Protein AF-A0A934MPI3-F1 (afdb_monomer)

Radius of gyration: 29.98 Å; Cα contacts (8 Å, |Δi|>4): 238; chains: 1; bounding box: 49×94×78 Å

Secondary structure (DSSP, 8-state):
------PPPSS--SSEEEEEEEEEEEEEEE-TTS-EEEEEEEEEEEEETTEEEEEEEEEE---STTSHHHHHHHHHT-PPPTTPPP-GGGGTT-EEEEEEEEEEETTEEEEEEEEEEE--SPPPHHHHHHHHHHHHHHHHHHTTS------------S-------------------------------PPP-----------

Foldseek 3Di:
DDDDPDPPDPDAAFDKWKKFFADKDKDWDADPVRDIFIWIKTWIWTAHPNDIDIDIATATPDCDVPGRVVVVCVLVVNDADQQGDRDPCVRGGFIWIWGWDWDADPNDIDIHGDDIHGDPDDDDPSNVVVSVVVVVVVVVVVCVPPPPPPPPPPPDDDPPPDDDDDDDDDDDDDDDDDDDDDDDDDDDDDDDDDDDDDRDDDD

Organism: NCBI:txid2798579

Solvent-accessible surface area (backbone atoms only — not comparable to full-atom values): 13543 Å² total; per-residue (Å²): 134,84,83,79,77,76,77,80,75,91,63,67,72,62,46,76,37,64,30,32,28,73,48,76,49,79,44,83,43,68,45,99,87,67,51,74,45,53,26,41,36,40,33,28,43,29,67,54,97,89,41,84,43,80,47,66,38,80,33,49,75,42,74,50,94,82,27,61,38,34,49,51,26,54,67,69,72,59,63,64,56,92,88,49,84,76,68,74,68,74,52,51,71,40,41,26,39,36,34,30,43,67,45,77,55,95,95,40,81,44,66,40,62,76,46,77,43,73,46,89,71,86,71,55,68,70,56,47,53,51,51,52,53,51,54,51,52,54,52,55,63,58,55,76,64,68,73,83,76,74,80,79,77,79,84,75,75,96,76,85,82,90,84,79,92,79,89,78,86,88,82,87,90,88,88,86,85,83,88,90,87,85,85,89,83,91,86,90,77,84,80,75,85,70,81,82,84,78,85,81,85,79,136

Nearest PDB structures (foldseek):
  8rk2-assembly1_A  TM=3.270E-01  e=1.208E-02  Homo sapiens
  8soj-assembly1_B  TM=3.856E-01  e=8.766E-02  Enterovirus A71
  8sok-assembly1_B  TM=3.294E-01  e=7.033E-02  Homo sapiens
  7cxv-assembly1_B-2  TM=3.192E-01  e=5.393E-01  Saccharothrix mutabilis subsp. capreolus
  4gn2-assembly1_A  TM=4.474E-01  e=6.080E+00  Pseudomonas aeruginosa

Structure (mmCIF, N/CA/C/O backbone):
data_AF-A0A934MPI3-F1
#
_entry.id   AF-A0A934MPI3-F1
#
loop_
_atom_site.group_PDB
_atom_site.id
_atom_site.type_symbol
_atom_site.label_atom_id
_atom_site.label_alt_id
_atom_site.label_comp_id
_atom_site.label_asym_id
_atom_site.label_entity_id
_atom_site.label_seq_id
_atom_site.pdbx_PDB_ins_code
_atom_site.Cartn_x
_atom_site.Cartn_y
_atom_site.Cartn_z
_atom_site.occupancy
_atom_site.B_iso_or_equiv
_atom_site.auth_seq_id
_atom_site.auth_comp_id
_atom_site.auth_asym_id
_atom_site.auth_atom_id
_atom_site.pdbx_PDB_model_num
ATOM 1 N N . MET A 1 1 ? -25.669 10.260 32.640 1.00 51.31 1 MET A N 1
ATOM 2 C CA . MET A 1 1 ? -24.720 9.492 31.801 1.00 51.31 1 MET A CA 1
ATOM 3 C C . MET A 1 1 ? -24.007 10.456 30.868 1.00 51.31 1 MET A C 1
ATOM 5 O O . MET A 1 1 ? -24.680 11.191 30.159 1.00 51.31 1 MET A O 1
ATOM 9 N N . LYS A 1 2 ? -22.672 10.511 30.901 1.00 50.75 2 LYS A N 1
ATOM 10 C CA . LYS A 1 2 ? -21.882 11.331 29.972 1.00 50.75 2 LYS A CA 1
ATOM 11 C C . LYS A 1 2 ? -21.713 10.515 28.685 1.00 50.75 2 LYS A C 1
ATOM 13 O O . LYS A 1 2 ? -21.037 9.492 28.717 1.00 50.75 2 LYS A O 1
ATOM 18 N N . MET A 1 3 ? -22.360 10.909 27.588 1.00 46.66 3 MET A N 1
ATOM 19 C CA . MET A 1 3 ? -22.087 10.299 26.282 1.00 46.66 3 MET A CA 1
ATOM 20 C C . MET A 1 3 ? -20.700 10.757 25.821 1.00 46.66 3 MET A C 1
ATOM 22 O O . MET A 1 3 ? -20.513 11.921 25.475 1.00 46.66 3 MET A O 1
ATOM 26 N N . MET A 1 4 ? -19.713 9.857 25.842 1.00 51.06 4 MET A N 1
ATOM 27 C CA . MET A 1 4 ? -18.470 10.064 25.099 1.00 51.06 4 MET A CA 1
ATOM 28 C C . MET A 1 4 ? -18.759 9.787 23.628 1.00 51.06 4 MET A C 1
ATOM 30 O O . MET A 1 4 ? -18.827 8.637 23.202 1.00 51.06 4 MET A O 1
ATOM 34 N N . VAL A 1 5 ? -18.933 10.852 22.852 1.00 54.16 5 VAL A N 1
ATOM 35 C CA . VAL A 1 5 ? -18.890 10.760 21.395 1.00 54.16 5 VAL A CA 1
ATOM 36 C C . VAL A 1 5 ? -17.431 10.505 21.025 1.00 54.16 5 VAL A C 1
ATOM 38 O O . VAL A 1 5 ? -16.597 11.404 21.127 1.00 54.16 5 VAL A O 1
ATOM 41 N N . LYS A 1 6 ? -17.092 9.264 20.657 1.00 58.97 6 LYS A N 1
ATOM 42 C CA . LYS A 1 6 ? -15.794 8.979 20.039 1.00 58.97 6 LYS A CA 1
ATOM 43 C C . LYS A 1 6 ? -15.789 9.681 18.685 1.00 58.97 6 LYS A C 1
ATOM 45 O O . LYS A 1 6 ? -16.591 9.348 17.815 1.00 58.97 6 LYS A O 1
ATOM 50 N N . ALA A 1 7 ? -14.942 10.693 18.531 1.00 60.28 7 ALA A N 1
ATOM 51 C CA . ALA A 1 7 ? -14.740 11.325 17.238 1.00 60.28 7 ALA A CA 1
ATOM 52 C C . ALA A 1 7 ? -14.237 10.257 16.259 1.00 60.28 7 ALA A C 1
ATOM 54 O O . ALA A 1 7 ? -13.234 9.597 16.538 1.00 60.28 7 ALA A O 1
ATOM 55 N N . LYS A 1 8 ? -14.941 10.074 15.137 1.00 68.75 8 LYS A N 1
ATOM 56 C CA . LYS A 1 8 ? -14.460 9.208 14.060 1.00 68.75 8 LYS A CA 1
ATOM 57 C C . LYS A 1 8 ? -13.151 9.781 13.539 1.00 68.75 8 LYS A C 1
ATOM 59 O O . LYS A 1 8 ? -13.087 10.957 13.174 1.00 68.75 8 LYS A O 1
ATOM 64 N N . LEU A 1 9 ? -12.108 8.961 13.537 1.00 74.00 9 LEU A N 1
ATOM 65 C CA . LEU A 1 9 ? -10.826 9.352 12.974 1.00 74.00 9 LEU A CA 1
ATOM 66 C C . LEU A 1 9 ? -10.974 9.465 11.459 1.00 74.00 9 LEU A C 1
ATOM 68 O O . LEU A 1 9 ? -11.423 8.538 10.797 1.00 74.00 9 LEU A O 1
ATOM 72 N N . THR A 1 10 ? -10.586 10.609 10.907 1.00 81.19 10 THR A N 1
ATOM 73 C CA . THR A 1 10 ? -10.560 10.826 9.453 1.00 81.19 10 THR A CA 1
ATOM 74 C C . THR A 1 10 ? -9.250 10.367 8.819 1.00 81.19 10 THR A C 1
ATOM 76 O O . THR A 1 10 ? -9.159 10.280 7.598 1.00 81.19 10 THR A O 1
ATOM 79 N N . ARG A 1 11 ? -8.227 10.102 9.640 1.00 84.38 11 ARG A N 1
ATOM 80 C CA . ARG A 1 11 ? -6.894 9.671 9.219 1.00 84.38 11 ARG A CA 1
ATOM 81 C C . ARG A 1 11 ? -6.299 8.694 10.235 1.00 84.38 11 ARG A C 1
ATOM 83 O O . ARG A 1 11 ? -6.572 8.843 11.431 1.00 84.38 11 ARG A O 1
ATOM 90 N N . PRO A 1 12 ? -5.462 7.746 9.797 1.00 89.94 12 PRO A N 1
ATOM 91 C CA . PRO A 1 12 ? -4.745 6.876 10.712 1.00 89.94 12 PRO A CA 1
ATOM 92 C C . PRO A 1 12 ? -3.602 7.664 11.374 1.00 89.94 12 PRO A C 1
ATOM 94 O O . PRO A 1 12 ? -2.935 8.448 10.684 1.00 89.94 12 PRO A O 1
ATOM 97 N N . PRO A 1 13 ? -3.362 7.501 12.684 1.00 91.19 13 PRO A N 1
ATOM 98 C CA . PRO A 1 13 ? -2.168 8.046 13.306 1.00 91.19 13 PRO A CA 1
ATOM 99 C C . PRO A 1 13 ? -0.890 7.414 12.737 1.00 91.19 13 PRO A C 1
ATOM 101 O O . PRO A 1 13 ? -0.923 6.379 12.071 1.00 91.19 13 PRO A O 1
ATOM 104 N N . GLY A 1 14 ? 0.251 8.057 12.974 1.00 93.44 14 GLY A N 1
ATOM 105 C CA . GLY A 1 14 ? 1.553 7.491 12.623 1.00 93.44 14 GLY A CA 1
ATOM 106 C C . GLY A 1 14 ? 1.899 6.302 13.515 1.00 93.44 14 GLY A C 1
ATOM 107 O O . GLY A 1 14 ? 2.278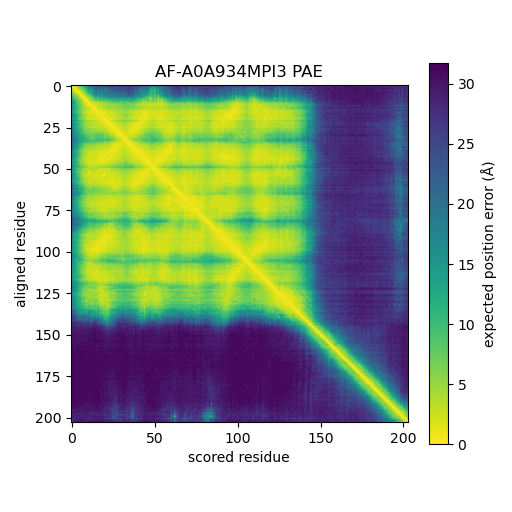 6.504 14.665 1.00 93.44 14 GLY A O 1
ATOM 108 N N . ASP A 1 15 ? 1.777 5.089 12.982 1.00 95.06 15 ASP A N 1
ATOM 109 C CA . ASP A 1 15 ? 2.158 3.843 13.649 1.00 95.06 15 ASP A CA 1
ATOM 110 C C . ASP A 1 15 ? 2.299 2.700 12.624 1.00 95.06 15 ASP A C 1
ATOM 112 O O . ASP A 1 15 ? 2.210 2.904 11.406 1.00 95.06 15 ASP A O 1
ATOM 116 N N . LYS A 1 16 ? 2.531 1.484 13.116 1.00 95.25 16 LYS A N 1
ATOM 117 C CA . LYS A 1 16 ? 2.477 0.243 12.353 1.00 95.25 16 LYS A CA 1
ATOM 118 C C . LYS A 1 16 ? 1.121 -0.432 12.530 1.00 95.25 16 LYS A C 1
ATOM 120 O O . LYS A 1 16 ? 0.665 -0.644 13.648 1.00 95.25 16 LYS A O 1
ATOM 125 N N . TYR A 1 17 ? 0.516 -0.830 11.419 1.00 95.38 17 TYR A N 1
ATOM 126 C CA . TYR A 1 17 ? -0.783 -1.494 11.392 1.00 95.38 17 TYR A CA 1
ATOM 127 C C . TYR A 1 17 ? -0.705 -2.772 10.573 1.00 95.38 17 TYR A C 1
ATOM 129 O O . TYR A 1 17 ? -0.138 -2.779 9.482 1.00 95.38 17 TYR A O 1
ATOM 137 N N . ILE A 1 18 ? -1.320 -3.844 11.066 1.00 96.00 18 ILE A N 1
ATOM 138 C CA . ILE A 1 18 ? -1.600 -5.016 10.237 1.00 96.00 18 ILE A CA 1
ATOM 139 C C . ILE A 1 18 ? -2.755 -4.651 9.303 1.00 96.00 18 ILE A C 1
ATOM 141 O O . ILE A 1 18 ? -3.748 -4.073 9.740 1.00 96.00 18 ILE A O 1
ATOM 145 N N . GLY A 1 19 ? -2.622 -4.974 8.023 1.00 95.50 19 GLY A N 1
ATOM 146 C CA . GLY A 1 19 ? -3.593 -4.668 6.985 1.00 95.50 19 GLY A CA 1
ATOM 147 C C . GLY A 1 19 ? -3.739 -5.782 5.962 1.00 95.50 19 GLY A C 1
ATOM 148 O O . GLY A 1 19 ? -2.980 -6.753 5.950 1.00 95.50 19 GLY A O 1
ATOM 149 N N . ILE A 1 20 ? -4.724 -5.619 5.085 1.00 95.56 20 ILE A N 1
ATOM 150 C CA . ILE A 1 20 ? -4.947 -6.487 3.926 1.00 95.56 20 ILE A CA 1
ATOM 151 C C . ILE A 1 20 ? -5.081 -5.603 2.690 1.00 95.56 20 ILE A C 1
ATOM 153 O O . ILE A 1 20 ? -5.859 -4.646 2.697 1.00 95.56 20 ILE A O 1
ATOM 157 N N . ILE A 1 21 ? -4.335 -5.928 1.635 1.00 95.38 21 ILE A N 1
ATOM 158 C CA . ILE A 1 21 ? -4.491 -5.278 0.330 1.00 95.38 21 ILE A CA 1
ATOM 159 C C . ILE A 1 21 ? -5.819 -5.744 -0.272 1.00 95.38 21 ILE A C 1
ATOM 161 O O . ILE A 1 21 ? -6.042 -6.946 -0.428 1.00 95.38 21 ILE A O 1
ATOM 165 N N . ASN A 1 22 ? -6.717 -4.812 -0.575 1.00 94.12 22 ASN A N 1
ATOM 166 C CA . ASN A 1 22 ? -8.096 -5.130 -0.950 1.00 94.12 22 ASN A CA 1
ATOM 167 C C . ASN A 1 22 ? -8.463 -4.760 -2.389 1.00 94.12 22 ASN A C 1
ATOM 169 O O . ASN A 1 22 ? -9.443 -5.299 -2.907 1.00 94.12 22 ASN A O 1
ATOM 173 N N . ASP A 1 23 ? -7.710 -3.849 -2.999 1.00 94.56 23 ASP A N 1
ATOM 174 C CA . ASP A 1 23 ? -7.926 -3.377 -4.361 1.00 94.56 23 ASP A CA 1
ATOM 175 C C . ASP A 1 23 ? -6.641 -2.757 -4.929 1.00 94.56 23 ASP A C 1
ATOM 177 O O . ASP A 1 23 ? -5.743 -2.357 -4.175 1.00 94.56 23 ASP A O 1
ATOM 181 N N . TRP A 1 24 ? -6.568 -2.652 -6.253 1.00 95.19 24 TRP A N 1
ATOM 182 C CA . TRP A 1 24 ? -5.483 -1.983 -6.956 1.00 95.19 24 TRP A CA 1
ATOM 183 C C . TRP A 1 24 ? -6.008 -1.164 -8.140 1.00 95.19 24 TRP A C 1
ATOM 185 O O . TRP A 1 24 ? -7.009 -1.501 -8.760 1.00 95.19 24 TRP A O 1
ATOM 195 N N . ASN A 1 25 ? -5.319 -0.072 -8.466 1.00 96.12 25 ASN A N 1
ATOM 196 C CA . ASN A 1 25 ? -5.594 0.721 -9.664 1.00 96.12 25 ASN A CA 1
ATOM 197 C C . ASN A 1 25 ? -4.292 1.281 -10.251 1.00 96.12 25 ASN A C 1
ATOM 199 O O . ASN A 1 25 ? -3.304 1.423 -9.533 1.00 96.12 25 ASN A O 1
ATOM 203 N N . ILE A 1 26 ? -4.283 1.636 -11.535 1.00 94.69 26 ILE A N 1
ATOM 204 C CA . ILE A 1 26 ? -3.167 2.342 -12.174 1.00 94.69 26 ILE A CA 1
ATOM 205 C C . ILE A 1 26 ? -3.654 3.719 -12.611 1.00 94.69 26 ILE A C 1
ATOM 207 O O . ILE A 1 26 ? -4.643 3.843 -13.327 1.00 94.69 26 ILE A O 1
ATOM 211 N N . GLU A 1 27 ? -2.940 4.761 -12.194 1.00 95.31 27 GLU A N 1
ATOM 212 C CA . GLU A 1 27 ? -3.259 6.142 -12.552 1.00 95.31 27 GLU A CA 1
ATOM 213 C C . GLU A 1 27 ? -2.039 6.880 -13.100 1.00 95.31 27 GLU A C 1
ATOM 215 O O . GLU A 1 27 ? -0.917 6.720 -12.609 1.00 95.31 27 GLU A O 1
ATOM 220 N N . ASP A 1 28 ? -2.281 7.759 -14.071 1.00 95.00 28 ASP A N 1
ATOM 221 C CA . ASP A 1 28 ? -1.307 8.759 -14.489 1.00 95.00 28 ASP A CA 1
ATOM 222 C C . ASP A 1 28 ? -1.215 9.858 -13.418 1.00 95.00 28 ASP A C 1
ATOM 224 O O . ASP A 1 28 ? -2.203 10.489 -13.031 1.00 95.00 28 ASP A O 1
ATOM 228 N N . LYS A 1 29 ? -0.005 10.099 -12.919 1.00 93.25 29 LYS A N 1
ATOM 229 C CA . LYS A 1 29 ? 0.318 11.115 -11.916 1.00 93.25 29 LYS A CA 1
ATOM 230 C C . LYS A 1 29 ? 1.343 12.097 -12.468 1.00 93.25 29 LYS A C 1
ATOM 232 O O . LYS A 1 29 ? 2.111 11.798 -13.378 1.00 93.25 29 LYS A O 1
ATOM 237 N N . THR A 1 30 ? 1.403 13.271 -11.849 1.00 91.56 30 THR A N 1
ATOM 238 C CA . THR A 1 30 ? 2.408 14.292 -12.159 1.00 91.56 30 THR A CA 1
ATOM 239 C C . THR A 1 30 ? 3.324 14.474 -10.960 1.00 91.56 30 THR A C 1
ATOM 241 O O . THR A 1 30 ? 2.873 14.641 -9.827 1.00 91.56 30 THR A O 1
ATOM 244 N N . SER A 1 31 ? 4.630 14.405 -11.194 1.00 88.62 31 SER A N 1
ATOM 245 C CA . SER A 1 31 ? 5.638 14.619 -10.156 1.00 88.62 31 SER A CA 1
ATOM 246 C C . SER A 1 31 ? 5.686 16.089 -9.741 1.00 88.62 31 SER A C 1
ATOM 248 O O . SER A 1 31 ? 5.236 16.974 -10.467 1.00 88.62 31 SER A O 1
ATOM 250 N N . GLN A 1 32 ? 6.322 16.381 -8.605 1.00 84.75 32 GLN A N 1
ATOM 251 C CA . GLN A 1 32 ? 6.550 17.768 -8.172 1.00 84.75 32 GLN A CA 1
ATOM 252 C C . GLN A 1 32 ? 7.361 18.591 -9.192 1.00 84.75 32 GLN A C 1
ATOM 254 O O . GLN A 1 32 ? 7.260 19.812 -9.211 1.00 84.75 32 GLN A O 1
ATOM 259 N N . LYS A 1 33 ? 8.147 17.926 -10.053 1.00 88.69 33 LYS A N 1
ATOM 260 C CA . LYS A 1 33 ? 8.926 18.549 -11.135 1.00 88.69 33 LYS A CA 1
ATOM 261 C C . LYS A 1 33 ? 8.143 18.678 -12.451 1.00 88.69 33 LYS A C 1
ATOM 263 O O . LYS A 1 33 ? 8.721 19.075 -13.454 1.00 88.69 33 LYS A O 1
ATOM 268 N N . GLY A 1 34 ? 6.860 18.310 -12.472 1.00 90.44 34 GLY A N 1
ATOM 269 C CA . GLY A 1 34 ? 5.994 18.408 -13.652 1.00 90.44 34 GLY A CA 1
ATOM 270 C C . GLY A 1 34 ? 6.074 17.228 -14.627 1.00 90.44 34 GLY A C 1
ATOM 271 O O . GLY A 1 34 ? 5.340 17.210 -15.608 1.00 90.44 34 GLY A O 1
ATOM 272 N N . LEU A 1 35 ? 6.919 16.225 -14.371 1.00 90.56 35 LEU A N 1
ATOM 273 C CA . LEU A 1 35 ? 6.999 15.022 -15.209 1.00 90.56 35 LEU A CA 1
ATOM 274 C C . LEU A 1 35 ? 5.817 14.092 -14.931 1.00 90.56 35 LEU A C 1
ATOM 276 O O . LEU A 1 35 ? 5.566 13.774 -13.765 1.00 90.56 35 LEU A O 1
ATOM 280 N N . GLN A 1 36 ? 5.136 13.656 -15.989 1.00 93.44 36 GLN A N 1
ATOM 281 C CA . GLN A 1 36 ? 4.074 12.653 -15.922 1.00 93.44 36 GLN A CA 1
ATOM 282 C C . GLN A 1 36 ? 4.666 11.247 -15.772 1.00 93.44 36 GLN A C 1
ATOM 284 O O . GLN A 1 36 ? 5.706 10.942 -16.355 1.00 93.44 36 GLN A O 1
ATOM 289 N N . TYR A 1 37 ? 4.013 10.404 -14.979 1.00 92.62 37 TYR A N 1
ATOM 290 C CA . TYR A 1 37 ? 4.394 9.012 -14.758 1.00 92.62 37 TYR A CA 1
ATOM 291 C C . TYR A 1 37 ? 3.173 8.174 -14.378 1.00 92.62 37 TYR A C 1
ATOM 293 O O . TYR A 1 37 ? 2.217 8.694 -13.810 1.00 92.62 37 TYR A O 1
ATOM 301 N N . GLN A 1 38 ? 3.225 6.871 -14.641 1.00 94.50 38 GLN A N 1
ATOM 302 C CA . GLN A 1 38 ? 2.204 5.934 -14.175 1.00 94.50 38 GLN A CA 1
ATOM 303 C C . GLN A 1 38 ? 2.526 5.439 -12.767 1.00 94.50 38 GLN A C 1
ATOM 305 O O . GLN A 1 38 ? 3.686 5.169 -12.438 1.00 94.50 38 GLN A O 1
ATOM 310 N N . ALA A 1 39 ? 1.499 5.308 -11.934 1.00 95.50 39 ALA A N 1
ATOM 311 C CA . ALA A 1 39 ? 1.627 4.818 -10.572 1.00 95.50 39 ALA A CA 1
ATOM 312 C C . ALA A 1 39 ? 0.584 3.744 -10.268 1.00 95.50 39 ALA A C 1
ATOM 314 O O . ALA A 1 39 ? -0.595 3.909 -10.576 1.00 95.50 39 ALA A O 1
ATOM 315 N N . LEU A 1 40 ? 1.027 2.684 -9.598 1.00 95.25 40 LEU A N 1
ATOM 316 C CA . LEU A 1 40 ? 0.165 1.705 -8.957 1.00 95.25 40 LEU A CA 1
ATOM 317 C C . LEU A 1 40 ? -0.366 2.290 -7.645 1.00 95.25 40 LEU A C 1
ATOM 319 O O . LEU A 1 40 ? 0.396 2.771 -6.805 1.00 95.25 40 LEU A O 1
ATOM 323 N N . LEU A 1 41 ? -1.677 2.243 -7.468 1.00 96.06 41 LEU A N 1
ATOM 324 C CA . LEU A 1 41 ? -2.375 2.585 -6.242 1.00 96.06 41 LEU A CA 1
ATOM 325 C C . LEU A 1 41 ? -2.844 1.299 -5.583 1.00 96.06 41 LEU A C 1
ATOM 327 O O . LEU A 1 41 ? -3.740 0.638 -6.095 1.00 96.06 41 LEU A O 1
ATOM 331 N N . LEU A 1 42 ? -2.249 0.960 -4.446 1.00 96.31 42 LEU A N 1
ATOM 332 C CA . LEU A 1 42 ? -2.692 -0.157 -3.621 1.00 96.31 42 LEU A CA 1
ATOM 333 C C . LEU A 1 42 ? -3.618 0.364 -2.532 1.00 96.31 42 LEU A C 1
ATOM 335 O O . LEU A 1 42 ? -3.207 1.194 -1.717 1.00 96.31 42 LEU A O 1
ATOM 339 N N . SER A 1 43 ? -4.848 -0.135 -2.508 1.00 96.19 43 SER A N 1
ATOM 340 C CA . SER A 1 43 ? -5.793 0.115 -1.426 1.00 96.19 43 SER A CA 1
ATOM 341 C C . SER A 1 43 ? -5.625 -0.954 -0.353 1.00 96.19 43 SER A C 1
ATOM 343 O O . SER A 1 43 ? -5.517 -2.148 -0.636 1.00 96.19 43 SER A O 1
ATOM 345 N N . ILE A 1 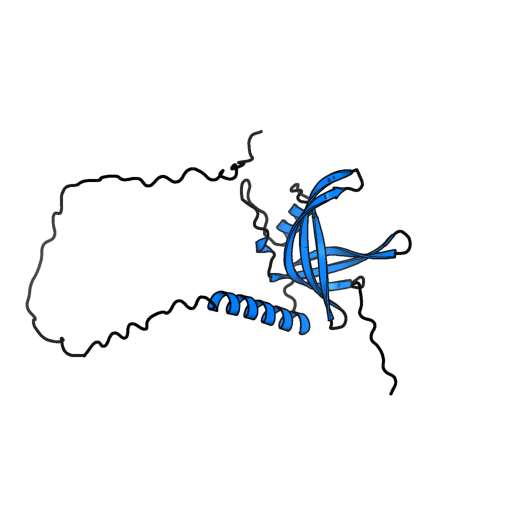44 ? -5.546 -0.513 0.899 1.00 96.38 44 ILE A N 1
ATOM 346 C CA . ILE A 1 44 ? -5.217 -1.364 2.037 1.00 96.38 44 ILE A CA 1
ATOM 347 C C . ILE A 1 44 ? -6.198 -1.058 3.160 1.00 96.38 44 ILE A C 1
ATOM 349 O O . ILE A 1 44 ? -6.326 0.089 3.587 1.00 96.38 44 ILE A O 1
ATOM 353 N N . THR A 1 45 ? -6.875 -2.081 3.669 1.00 95.81 45 THR A N 1
ATOM 354 C CA . THR A 1 45 ? -7.735 -1.950 4.849 1.00 95.81 45 THR A CA 1
ATOM 355 C C . THR A 1 45 ? -6.919 -2.228 6.108 1.00 95.81 45 THR A C 1
ATOM 357 O O . THR A 1 45 ? -6.267 -3.268 6.199 1.00 95.81 45 THR A O 1
ATOM 360 N N . ILE A 1 46 ? -6.970 -1.319 7.084 1.00 95.19 46 ILE A N 1
ATOM 361 C CA . ILE A 1 46 ? -6.302 -1.424 8.390 1.00 95.19 46 ILE A CA 1
ATOM 362 C C . ILE A 1 46 ? -7.291 -1.164 9.541 1.00 95.19 46 ILE A C 1
ATOM 364 O O . ILE A 1 46 ? -8.240 -0.398 9.362 1.00 95.19 46 ILE A O 1
ATOM 368 N N . PRO A 1 47 ? -7.090 -1.751 10.734 1.00 93.38 47 PRO A N 1
ATOM 369 C CA . PRO A 1 47 ? -7.876 -1.462 11.918 1.00 93.38 47 PRO A CA 1
ATOM 370 C C . PRO A 1 47 ? -7.209 -0.339 12.718 1.00 93.38 47 PRO A C 1
ATOM 372 O O . PRO A 1 47 ? -6.056 -0.441 13.135 1.00 93.38 47 PRO A O 1
ATOM 375 N N . VAL A 1 48 ? -7.951 0.732 12.973 1.00 91.69 48 VAL A N 1
ATOM 376 C CA . VAL A 1 48 ? -7.514 1.870 13.783 1.00 91.69 48 VAL A CA 1
ATOM 377 C C . VAL A 1 48 ? -8.537 2.076 14.892 1.00 91.69 48 VAL A C 1
ATOM 379 O O . VAL A 1 48 ? -9.691 2.399 14.629 1.00 91.69 48 VAL A O 1
ATOM 382 N N . ASN A 1 49 ? -8.128 1.884 16.149 1.00 86.25 49 ASN A N 1
ATOM 383 C CA . ASN A 1 49 ? -8.997 2.036 17.326 1.00 86.25 49 ASN A CA 1
ATOM 384 C C . ASN A 1 49 ? -10.314 1.228 17.263 1.00 86.25 49 ASN A C 1
ATOM 386 O O . ASN A 1 49 ? -11.338 1.668 17.791 1.00 86.25 49 ASN A O 1
ATOM 390 N N . GLY A 1 50 ? -10.280 0.046 16.639 1.00 82.56 50 GLY A N 1
ATOM 391 C CA . GLY A 1 50 ? -11.441 -0.838 16.476 1.00 82.56 50 GLY A CA 1
ATOM 392 C C . GLY A 1 50 ? -12.357 -0.489 15.296 1.00 82.56 50 GLY A C 1
ATOM 393 O O . GLY A 1 50 ? -13.387 -1.131 15.121 1.00 82.56 50 GLY A O 1
ATOM 394 N N . GLU A 1 51 ? -12.003 0.505 14.477 1.00 87.75 51 GLU A N 1
ATOM 395 C CA . GLU A 1 51 ? -12.692 0.816 13.222 1.00 87.75 51 GLU A CA 1
ATOM 396 C C . GLU A 1 51 ? -11.813 0.450 12.023 1.00 87.75 51 GLU A C 1
ATOM 398 O O . GLU A 1 51 ? -10.590 0.577 12.070 1.00 87.75 51 GLU A O 1
ATOM 403 N N . LEU A 1 52 ? -12.434 0.001 10.933 1.00 91.62 52 LEU A N 1
ATOM 404 C CA . LEU A 1 52 ? -11.725 -0.291 9.691 1.00 91.62 52 LEU A CA 1
ATOM 405 C C . LEU A 1 52 ? -11.581 0.979 8.859 1.00 91.62 52 LEU A C 1
ATOM 407 O O . LEU A 1 52 ? -12.558 1.678 8.590 1.00 91.62 52 LEU A O 1
ATOM 411 N N . MET A 1 53 ? -10.357 1.247 8.423 1.00 93.00 53 MET A N 1
ATOM 412 C CA . MET A 1 53 ? -10.004 2.398 7.610 1.00 93.00 53 MET A CA 1
ATOM 413 C C . MET A 1 53 ? -9.266 1.939 6.358 1.00 93.00 53 MET A C 1
ATOM 415 O O . MET A 1 53 ? -8.423 1.047 6.421 1.00 93.00 53 MET A O 1
ATOM 419 N N . ASN A 1 54 ? -9.572 2.563 5.221 1.00 94.00 54 ASN A N 1
ATOM 420 C CA . ASN A 1 54 ? -8.824 2.349 3.988 1.00 94.00 54 ASN A CA 1
ATOM 421 C C . ASN A 1 54 ? -7.714 3.390 3.866 1.00 94.00 54 ASN A C 1
ATOM 423 O O . ASN A 1 54 ? -7.952 4.590 4.006 1.00 94.00 54 ASN A O 1
ATOM 427 N N . VAL A 1 55 ? -6.511 2.913 3.579 1.00 94.81 55 VAL A N 1
ATOM 428 C CA . VAL A 1 55 ? -5.340 3.722 3.259 1.00 94.81 55 VAL A CA 1
ATOM 429 C C . VAL A 1 55 ? -4.833 3.331 1.881 1.00 94.81 55 VAL A C 1
ATOM 431 O O . VAL A 1 55 ? -4.979 2.184 1.464 1.00 94.81 55 VAL A O 1
ATOM 434 N N . THR A 1 56 ? -4.233 4.280 1.174 1.00 94.88 56 THR A N 1
ATOM 435 C CA . THR A 1 56 ? -3.703 4.043 -0.169 1.00 94.88 56 THR A CA 1
ATOM 436 C C . THR A 1 56 ? -2.199 4.243 -0.170 1.00 94.88 56 THR A C 1
ATOM 438 O O . THR A 1 56 ? -1.697 5.232 0.369 1.00 94.88 56 THR A O 1
ATOM 441 N N . GLN A 1 57 ? -1.480 3.323 -0.805 1.00 94.69 57 GLN A N 1
ATOM 442 C CA . GLN A 1 57 ? -0.073 3.498 -1.130 1.00 94.69 57 GLN A CA 1
ATOM 443 C C . GLN A 1 57 ? 0.077 3.748 -2.628 1.00 94.69 57 GLN A C 1
ATOM 445 O O . GLN A 1 57 ? -0.396 2.965 -3.447 1.00 94.69 57 GLN A O 1
ATOM 450 N N . THR A 1 58 ? 0.759 4.834 -2.981 1.00 94.19 58 THR A N 1
ATOM 451 C CA . THR A 1 58 ? 1.113 5.154 -4.366 1.00 94.19 58 THR A CA 1
ATOM 452 C C . THR A 1 58 ? 2.538 4.700 -4.651 1.00 94.19 58 THR A C 1
ATOM 454 O O . THR A 1 58 ? 3.472 5.131 -3.975 1.00 94.19 58 THR A O 1
ATOM 457 N N . VAL A 1 59 ? 2.707 3.856 -5.663 1.00 94.25 59 VAL A N 1
ATOM 458 C CA . VAL A 1 59 ? 3.988 3.270 -6.062 1.00 94.25 59 VAL A CA 1
ATOM 459 C C . VAL A 1 59 ? 4.243 3.610 -7.532 1.00 94.25 59 VAL A C 1
ATOM 461 O O . VAL A 1 59 ? 3.540 3.104 -8.405 1.00 94.25 59 VAL A O 1
ATOM 464 N N . PRO A 1 60 ? 5.212 4.489 -7.841 1.00 94.38 60 PRO A N 1
ATOM 465 C CA . PRO A 1 60 ? 5.590 4.776 -9.222 1.00 94.38 60 PRO A CA 1
ATOM 466 C C . PRO A 1 60 ? 6.037 3.507 -9.955 1.00 94.38 60 PRO A C 1
ATOM 468 O O . PRO A 1 60 ? 6.833 2.743 -9.408 1.00 94.38 60 PRO A O 1
ATOM 471 N N . LEU A 1 61 ? 5.577 3.312 -11.194 1.00 92.31 61 LEU A N 1
ATOM 472 C CA . LEU A 1 61 ? 5.895 2.146 -12.028 1.00 92.31 61 LEU A CA 1
ATOM 473 C C . LEU A 1 61 ? 7.283 2.261 -12.685 1.00 92.31 61 LEU A C 1
ATOM 475 O O . LEU A 1 61 ? 7.421 2.238 -13.907 1.00 92.31 61 LEU A O 1
ATOM 479 N N . PHE A 1 62 ? 8.320 2.403 -11.860 1.00 91.25 62 PHE A N 1
ATOM 480 C CA . PHE A 1 62 ? 9.721 2.380 -12.285 1.00 91.25 62 PHE A CA 1
ATOM 481 C C . PHE A 1 62 ? 10.394 1.080 -11.830 1.00 91.25 62 PHE A C 1
ATOM 483 O O . PHE A 1 62 ? 10.216 0.653 -10.690 1.00 91.25 62 PHE A O 1
ATOM 490 N N . TRP A 1 63 ? 11.154 0.448 -12.726 1.00 87.75 63 TRP A N 1
ATOM 491 C CA . TRP A 1 63 ? 11.602 -0.944 -12.581 1.00 87.75 63 TRP A CA 1
ATOM 492 C C . TRP A 1 63 ? 13.107 -1.116 -12.353 1.00 87.75 63 TRP A C 1
ATOM 494 O O . TRP A 1 63 ? 13.592 -2.248 -12.349 1.00 87.75 63 TRP A O 1
ATOM 504 N N . ASN A 1 64 ? 13.871 -0.038 -12.164 1.00 89.50 64 ASN A N 1
ATOM 505 C CA . ASN A 1 64 ? 15.301 -0.187 -11.916 1.00 89.50 64 ASN A CA 1
ATOM 506 C C . ASN A 1 64 ? 15.549 -0.735 -10.502 1.00 89.50 64 ASN A C 1
ATOM 508 O O . ASN A 1 64 ? 14.747 -0.499 -9.593 1.00 89.50 64 ASN A O 1
ATOM 512 N N . PRO A 1 65 ? 16.676 -1.429 -10.267 1.00 89.00 65 PRO A N 1
ATOM 513 C CA . PRO A 1 65 ? 17.069 -1.827 -8.923 1.00 89.00 65 PRO A CA 1
ATOM 514 C C . PRO A 1 65 ? 17.100 -0.621 -7.974 1.00 89.00 65 PRO A C 1
ATOM 516 O O . PRO A 1 65 ? 17.840 0.336 -8.190 1.00 89.00 65 PRO A O 1
ATOM 519 N N . GLY A 1 66 ? 16.284 -0.680 -6.920 1.00 88.19 66 GLY A N 1
ATOM 520 C CA . GLY A 1 66 ? 16.121 0.402 -5.944 1.00 88.19 66 GLY A CA 1
ATOM 521 C C . GLY A 1 66 ? 14.908 1.307 -6.179 1.00 88.19 66 GLY A C 1
ATOM 522 O O . GLY A 1 66 ? 14.534 2.042 -5.266 1.00 88.19 66 GLY A O 1
ATOM 523 N N . ASP A 1 67 ? 14.249 1.218 -7.337 1.00 91.88 67 ASP A N 1
ATOM 524 C CA . ASP A 1 67 ? 12.998 1.935 -7.579 1.00 91.88 67 ASP A CA 1
ATOM 525 C C . ASP A 1 67 ? 11.842 1.348 -6.746 1.00 91.88 67 ASP A C 1
ATOM 527 O O . ASP A 1 67 ? 11.839 0.151 -6.432 1.00 91.88 67 ASP A O 1
ATOM 531 N N . PRO A 1 68 ? 10.816 2.154 -6.403 1.00 91.88 68 PRO A N 1
ATOM 532 C CA . PRO A 1 68 ? 9.729 1.721 -5.528 1.00 91.88 68 PRO A CA 1
ATOM 533 C C . PRO A 1 68 ? 9.002 0.452 -5.988 1.00 91.88 68 PRO A C 1
ATOM 535 O O . PRO A 1 68 ? 8.718 -0.408 -5.154 1.00 91.88 68 PRO A O 1
ATOM 538 N N . MET A 1 69 ? 8.724 0.304 -7.290 1.00 92.88 69 MET A N 1
ATOM 539 C CA . MET A 1 69 ? 8.034 -0.883 -7.807 1.00 92.88 69 MET A CA 1
ATOM 540 C C . MET A 1 69 ? 8.917 -2.129 -7.734 1.00 92.88 69 MET A C 1
ATOM 542 O O . MET A 1 69 ? 8.452 -3.185 -7.305 1.00 92.88 69 MET A O 1
ATOM 546 N N . TYR A 1 70 ? 10.203 -2.000 -8.077 1.00 92.88 70 TYR A N 1
ATOM 547 C CA . TYR A 1 70 ? 11.170 -3.089 -7.935 1.00 92.88 70 TYR A CA 1
ATOM 548 C C . TYR A 1 70 ? 11.268 -3.547 -6.477 1.00 92.88 70 TYR A C 1
ATOM 550 O O . TYR A 1 70 ? 11.177 -4.739 -6.185 1.00 92.88 70 TYR A O 1
ATOM 558 N N . VAL A 1 71 ? 11.416 -2.600 -5.544 1.00 93.00 71 VAL A N 1
ATOM 559 C CA . VAL A 1 71 ? 11.507 -2.892 -4.106 1.00 93.00 71 VAL A CA 1
ATOM 560 C C . VAL A 1 71 ? 10.234 -3.569 -3.608 1.00 93.00 71 VAL A C 1
ATOM 562 O O . VAL A 1 71 ? 10.330 -4.562 -2.886 1.00 93.00 71 VAL A O 1
ATOM 565 N N . LEU A 1 72 ? 9.058 -3.087 -4.017 1.00 93.69 72 LEU A N 1
ATOM 566 C CA . LEU A 1 72 ? 7.779 -3.704 -3.675 1.00 93.69 72 LEU A CA 1
ATOM 567 C C . LEU A 1 72 ? 7.727 -5.158 -4.165 1.00 93.69 72 LEU A C 1
ATOM 569 O O . LEU A 1 72 ? 7.558 -6.067 -3.358 1.00 93.69 72 LEU A O 1
ATOM 573 N N . CYS A 1 73 ? 7.942 -5.401 -5.457 1.00 93.12 73 CYS A N 1
ATOM 574 C CA . CYS A 1 73 ? 7.870 -6.748 -6.026 1.00 93.12 73 CYS A CA 1
ATOM 575 C C . CYS A 1 73 ? 8.892 -7.693 -5.387 1.00 93.12 73 CYS A C 1
ATOM 577 O O . CYS A 1 73 ? 8.552 -8.819 -5.034 1.00 93.12 73 CYS A O 1
ATOM 579 N N . ASN A 1 74 ? 10.120 -7.223 -5.155 1.00 92.94 74 ASN A N 1
ATOM 580 C CA . ASN A 1 74 ? 11.154 -8.000 -4.477 1.00 92.94 74 ASN A CA 1
ATOM 581 C C . ASN A 1 74 ? 10.744 -8.378 -3.046 1.00 92.94 74 ASN A C 1
ATOM 583 O O . ASN A 1 74 ? 10.932 -9.516 -2.628 1.00 92.94 74 ASN A O 1
ATOM 587 N N . THR A 1 75 ? 10.134 -7.445 -2.310 1.00 92.81 75 THR A N 1
ATOM 588 C CA . THR A 1 75 ? 9.679 -7.671 -0.928 1.00 92.81 75 THR A CA 1
ATOM 589 C C . THR A 1 75 ? 8.582 -8.737 -0.857 1.00 92.81 75 THR A C 1
ATOM 591 O O . THR A 1 75 ? 8.518 -9.496 0.106 1.00 92.81 75 THR A O 1
ATOM 594 N N . PHE A 1 76 ? 7.736 -8.822 -1.883 1.00 92.50 76 PHE A N 1
ATOM 595 C CA . PHE A 1 76 ? 6.647 -9.797 -1.970 1.00 92.50 76 PHE A CA 1
ATOM 596 C C . PHE A 1 76 ? 7.019 -11.083 -2.729 1.00 92.50 76 PHE A C 1
ATOM 598 O O . PHE A 1 76 ? 6.174 -11.968 -2.861 1.00 92.50 76 PHE A O 1
ATOM 605 N N . GLY A 1 77 ? 8.259 -11.205 -3.220 1.00 91.19 77 GLY A N 1
ATOM 606 C CA . GLY A 1 77 ? 8.696 -12.350 -4.026 1.00 91.19 77 GLY A CA 1
ATOM 607 C C . GLY A 1 77 ? 8.004 -12.444 -5.392 1.00 91.19 77 GLY A C 1
ATOM 608 O O . GLY A 1 77 ? 7.862 -13.537 -5.926 1.00 91.19 77 GLY A O 1
ATOM 609 N N . ALA A 1 78 ? 7.563 -11.310 -5.938 1.00 90.00 78 ALA A N 1
ATOM 610 C CA . ALA A 1 78 ? 6.764 -11.192 -7.159 1.00 90.00 78 ALA A CA 1
ATOM 611 C C . ALA A 1 78 ? 7.517 -10.474 -8.289 1.00 90.00 78 ALA A C 1
ATOM 613 O O . ALA A 1 78 ? 6.913 -9.767 -9.091 1.00 90.00 78 ALA A O 1
ATOM 614 N N . LEU A 1 79 ? 8.852 -10.566 -8.314 1.00 90.69 79 LEU A N 1
ATOM 615 C CA . LEU A 1 79 ? 9.629 -9.943 -9.383 1.00 90.69 79 LEU A CA 1
ATOM 616 C C . LEU A 1 79 ? 9.320 -10.642 -10.715 1.00 90.69 79 LEU A C 1
ATOM 618 O O . LEU A 1 79 ? 9.584 -11.844 -10.823 1.00 90.69 79 LEU A O 1
ATOM 622 N N . PRO A 1 80 ? 8.798 -9.915 -11.719 1.00 87.25 80 PRO A N 1
ATOM 623 C CA . PRO A 1 80 ? 8.558 -10.491 -13.031 1.00 87.25 80 PRO A CA 1
ATOM 624 C C . PRO A 1 80 ? 9.892 -10.841 -13.688 1.00 87.25 80 PRO A C 1
ATOM 626 O O . PRO A 1 80 ? 10.907 -10.158 -13.495 1.00 87.25 80 PRO A O 1
ATOM 629 N N . ARG A 1 81 ? 9.909 -11.906 -14.489 1.00 86.06 81 ARG A N 1
ATOM 630 C CA . ARG A 1 81 ? 11.055 -12.192 -15.353 1.00 86.06 81 ARG A CA 1
ATOM 631 C C . ARG A 1 81 ? 11.104 -11.186 -16.500 1.00 86.06 81 ARG A C 1
ATOM 633 O O . ARG A 1 81 ? 10.147 -10.473 -16.796 1.00 86.06 81 ARG A O 1
ATOM 640 N N . PHE A 1 82 ? 12.249 -11.132 -17.175 1.00 79.94 82 PHE A N 1
ATOM 641 C CA . PHE A 1 82 ? 12.380 -10.318 -18.378 1.00 79.94 82 PHE A CA 1
ATOM 642 C C . PHE A 1 82 ? 11.333 -10.744 -19.424 1.00 79.94 82 PHE A C 1
ATOM 644 O O . PHE A 1 82 ? 11.224 -11.933 -19.721 1.00 79.94 82 PHE A O 1
ATOM 651 N N . ASN A 1 83 ? 10.601 -9.774 -19.985 1.00 80.19 83 ASN A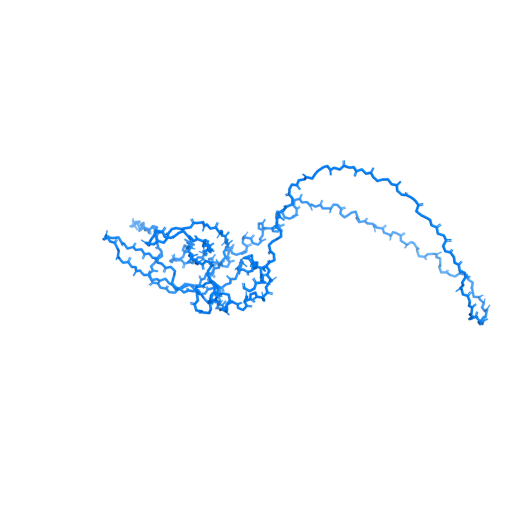 N 1
ATOM 652 C CA . ASN A 1 83 ? 9.477 -9.972 -20.916 1.00 80.19 83 ASN A CA 1
ATOM 653 C C . ASN A 1 83 ? 8.253 -10.717 -20.361 1.00 80.19 83 ASN A C 1
ATOM 655 O O . ASN A 1 83 ? 7.458 -11.239 -21.142 1.00 80.19 83 ASN A O 1
ATOM 659 N N . GLU A 1 84 ? 8.085 -10.767 -19.044 1.00 85.38 84 GLU A N 1
ATOM 660 C CA . GLU A 1 84 ? 6.872 -11.288 -18.419 1.00 85.38 84 GLU A CA 1
ATOM 661 C C . GLU A 1 84 ? 5.896 -10.151 -18.104 1.00 85.38 84 GLU A C 1
ATOM 663 O O . GLU A 1 84 ? 6.305 -9.064 -17.682 1.00 85.38 84 GLU A O 1
ATOM 668 N N . ASP A 1 85 ? 4.605 -10.404 -18.316 1.00 82.06 85 ASP A N 1
ATOM 669 C CA . ASP A 1 85 ? 3.557 -9.478 -17.901 1.00 82.06 85 ASP A CA 1
ATOM 670 C C . ASP A 1 85 ? 3.469 -9.472 -16.370 1.00 82.06 85 ASP A C 1
ATOM 672 O O . ASP A 1 85 ? 3.477 -10.518 -15.720 1.00 82.06 85 ASP A O 1
ATOM 676 N N . PHE A 1 86 ? 3.397 -8.279 -15.783 1.00 85.38 86 PHE A N 1
ATOM 677 C CA . PHE A 1 86 ? 3.262 -8.134 -14.341 1.00 85.38 86 PHE A CA 1
ATOM 678 C C . PHE A 1 86 ? 1.787 -8.133 -13.936 1.00 85.38 86 PHE A C 1
ATOM 680 O O . PHE A 1 86 ? 1.046 -7.211 -14.283 1.00 85.38 86 PHE A O 1
ATOM 687 N N . ASP A 1 87 ? 1.382 -9.139 -13.164 1.00 87.81 87 ASP A N 1
ATOM 688 C CA . ASP A 1 87 ? 0.025 -9.240 -12.642 1.00 87.81 87 ASP A CA 1
ATOM 689 C C . ASP A 1 87 ? -0.123 -8.496 -11.303 1.00 87.81 87 ASP A C 1
ATOM 691 O O . ASP A 1 87 ? 0.385 -8.91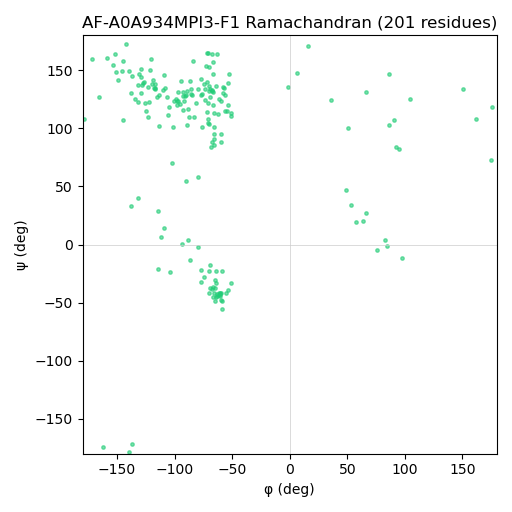7 -10.260 1.00 87.81 87 ASP A O 1
ATOM 695 N N . CYS A 1 88 ? -0.849 -7.375 -11.331 1.00 88.00 88 CYS A N 1
ATOM 696 C CA . CYS A 1 88 ? -1.139 -6.582 -10.137 1.00 88.00 88 CYS A CA 1
ATOM 697 C C . CYS A 1 88 ? -2.115 -7.290 -9.181 1.00 88.00 88 CYS A C 1
ATOM 699 O O . CYS A 1 88 ? -2.098 -6.999 -7.979 1.00 88.00 88 CYS A O 1
ATOM 701 N N . GLU A 1 89 ? -2.923 -8.239 -9.671 1.00 90.38 89 GLU A N 1
ATOM 702 C CA . GLU A 1 89 ? -3.864 -9.007 -8.848 1.00 90.38 89 GLU A CA 1
ATOM 703 C C . GLU A 1 89 ? -3.145 -9.874 -7.813 1.00 90.38 89 GLU A C 1
ATOM 705 O O . GLU A 1 89 ? -3.703 -10.145 -6.749 1.00 90.38 89 GLU A O 1
ATOM 710 N N . PHE A 1 90 ? -1.869 -10.205 -8.046 1.00 91.19 90 PHE A N 1
ATOM 711 C CA . PHE A 1 90 ? -1.028 -10.942 -7.102 1.00 91.19 90 PHE A CA 1
ATOM 712 C C . PHE A 1 90 ? -1.025 -10.338 -5.687 1.00 91.19 90 PHE A C 1
ATOM 714 O O . PHE A 1 90 ? -0.892 -11.062 -4.693 1.00 91.19 90 PHE A O 1
ATOM 721 N N . PHE A 1 91 ? -1.141 -9.013 -5.571 1.00 92.62 91 PHE A N 1
ATOM 722 C CA . PHE A 1 91 ? -1.126 -8.335 -4.277 1.00 92.62 91 PHE A CA 1
ATOM 723 C C . PHE A 1 91 ? -2.444 -8.459 -3.510 1.00 92.62 91 PHE A C 1
ATOM 725 O O . PHE A 1 91 ? -2.441 -8.322 -2.286 1.00 92.62 91 PHE A O 1
ATOM 732 N N . ILE A 1 92 ? -3.564 -8.725 -4.183 1.00 93.00 92 ILE A N 1
ATOM 733 C CA . ILE A 1 92 ? -4.881 -8.755 -3.546 1.00 93.00 92 ILE A CA 1
ATOM 734 C C . ILE A 1 92 ? -4.963 -9.884 -2.517 1.00 93.00 92 ILE A C 1
ATOM 736 O O . ILE A 1 92 ? -4.495 -11.002 -2.718 1.00 93.00 92 ILE A O 1
ATOM 740 N N . GLY A 1 93 ? -5.539 -9.569 -1.358 1.00 90.12 93 GLY A N 1
ATOM 741 C CA . GLY A 1 93 ? -5.704 -10.501 -0.246 1.00 90.12 93 GLY A CA 1
ATOM 742 C C . GLY A 1 93 ? -4.426 -10.773 0.550 1.00 90.12 93 GLY A C 1
ATOM 743 O O . GLY A 1 93 ? -4.497 -11.443 1.586 1.00 90.12 93 GLY A O 1
ATOM 744 N N . LYS A 1 94 ? -3.265 -10.244 0.131 1.00 92.69 94 LYS A N 1
ATOM 745 C CA . LYS A 1 94 ? -2.018 -10.373 0.892 1.00 92.69 94 LYS A CA 1
ATOM 746 C C . LYS A 1 94 ? -2.127 -9.600 2.202 1.00 92.69 94 LYS A C 1
ATOM 748 O O . LYS A 1 94 ? -2.514 -8.428 2.232 1.00 92.69 94 LYS A O 1
ATOM 753 N N . GLN A 1 95 ? -1.749 -10.272 3.283 1.00 95.31 95 GLN A N 1
ATOM 754 C CA . GLN A 1 95 ? -1.612 -9.655 4.590 1.00 95.31 95 GLN A CA 1
ATOM 755 C C . GLN A 1 95 ? -0.284 -8.908 4.676 1.00 95.31 95 GLN A C 1
ATOM 757 O O . GLN A 1 95 ? 0.773 -9.419 4.295 1.00 95.31 95 GLN A O 1
ATOM 762 N N . VAL A 1 96 ? -0.351 -7.687 5.189 1.00 96.00 96 VAL A N 1
ATOM 763 C CA . VAL A 1 96 ? 0.756 -6.740 5.166 1.00 96.00 96 VAL A CA 1
ATOM 764 C C . VAL A 1 96 ? 0.893 -6.024 6.496 1.00 96.00 96 VAL A C 1
ATOM 766 O O . VAL A 1 96 ? -0.096 -5.708 7.148 1.00 96.00 96 VAL A O 1
ATOM 769 N N . LEU A 1 97 ? 2.127 -5.735 6.890 1.00 96.69 97 LEU A N 1
ATOM 770 C CA . LEU A 1 97 ? 2.420 -4.744 7.914 1.00 96.69 97 LEU A CA 1
ATOM 771 C C . LEU A 1 97 ? 2.659 -3.403 7.215 1.00 96.69 97 LEU A C 1
ATOM 773 O O . LEU A 1 97 ? 3.601 -3.236 6.435 1.00 96.69 97 LEU A O 1
ATOM 777 N N . VAL A 1 98 ? 1.781 -2.451 7.498 1.00 95.81 98 VAL A N 1
ATOM 778 C CA . VAL A 1 98 ? 1.776 -1.097 6.949 1.00 95.81 98 VAL A CA 1
ATOM 779 C C . VAL A 1 98 ? 2.445 -0.174 7.953 1.00 95.81 98 VAL A C 1
ATOM 781 O O . VAL A 1 98 ? 2.002 -0.081 9.094 1.00 95.81 98 VAL A O 1
ATOM 784 N N . THR A 1 99 ? 3.490 0.544 7.548 1.00 96.19 99 THR A N 1
ATOM 785 C CA . THR A 1 99 ? 4.067 1.616 8.374 1.00 96.19 99 THR A CA 1
ATOM 786 C C . THR A 1 99 ? 3.571 2.964 7.879 1.00 96.19 99 THR A C 1
ATOM 788 O O . THR A 1 99 ? 3.776 3.313 6.713 1.00 96.19 99 THR A O 1
ATOM 791 N N . ILE A 1 100 ? 2.958 3.734 8.774 1.00 95.94 100 ILE A N 1
ATOM 792 C CA . ILE A 1 100 ? 2.420 5.063 8.497 1.00 95.94 100 ILE A CA 1
ATOM 793 C C . ILE A 1 100 ? 3.266 6.110 9.215 1.00 95.94 100 ILE A C 1
ATOM 795 O O . ILE A 1 100 ? 3.574 5.978 10.397 1.00 95.94 100 ILE A O 1
ATOM 799 N N . LYS A 1 101 ? 3.636 7.176 8.502 1.00 95.38 101 LYS A N 1
ATOM 800 C CA . LYS A 1 101 ? 4.277 8.358 9.092 1.00 95.38 101 LYS A CA 1
ATOM 801 C C . LYS A 1 101 ? 3.421 9.591 8.884 1.00 95.38 101 LYS A C 1
ATOM 803 O O . LYS A 1 101 ? 2.840 9.786 7.815 1.00 95.38 101 LYS A O 1
ATOM 808 N N . GLU A 1 102 ? 3.391 10.438 9.903 1.00 93.81 102 GLU A N 1
ATOM 809 C CA . GLU A 1 102 ? 2.755 11.744 9.829 1.00 93.81 102 GLU A CA 1
ATOM 810 C C . GLU A 1 102 ? 3.761 12.793 9.374 1.00 93.81 102 GLU A C 1
ATOM 812 O O . GLU A 1 102 ? 4.830 12.939 9.961 1.00 93.81 102 GLU A O 1
ATOM 817 N N . ASN A 1 103 ? 3.392 13.544 8.344 1.00 90.81 103 ASN A N 1
ATOM 818 C CA . ASN A 1 103 ? 4.142 14.698 7.878 1.00 90.81 103 ASN A CA 1
ATOM 819 C C . ASN A 1 103 ? 3.253 15.935 7.974 1.00 90.81 103 ASN A C 1
ATOM 821 O O . ASN A 1 103 ? 2.079 15.897 7.601 1.00 90.81 103 ASN A O 1
ATOM 825 N N . THR A 1 104 ? 3.819 17.050 8.423 1.00 91.50 104 THR A N 1
ATOM 826 C CA . THR A 1 104 ? 3.115 18.334 8.459 1.00 91.50 104 THR A CA 1
ATOM 827 C C . THR A 1 104 ? 3.520 19.172 7.255 1.00 91.50 104 THR A C 1
ATOM 829 O O . THR A 1 104 ? 4.702 19.433 7.044 1.00 91.50 104 THR A O 1
ATOM 832 N N . TYR A 1 105 ? 2.542 19.618 6.471 1.00 86.69 105 TYR A N 1
ATOM 833 C CA . TYR A 1 105 ? 2.744 20.512 5.333 1.00 86.69 105 TYR A CA 1
ATOM 834 C C . TYR A 1 105 ? 1.648 21.581 5.317 1.00 86.69 105 TYR A C 1
ATOM 836 O O . TYR A 1 105 ? 0.470 21.259 5.450 1.00 86.69 105 TYR A O 1
ATOM 844 N N . GLN A 1 106 ? 2.020 22.860 5.188 1.00 87.25 106 GLN A N 1
ATOM 845 C CA . GLN A 1 106 ? 1.079 23.998 5.217 1.00 87.25 106 GLN A CA 1
ATOM 846 C C . GLN A 1 106 ? 0.097 23.951 6.411 1.00 87.25 106 GLN A C 1
ATOM 848 O O . GLN A 1 106 ? -1.112 24.105 6.246 1.00 87.25 106 GLN A O 1
ATOM 853 N N . ASN A 1 107 ? 0.612 23.691 7.620 1.00 88.62 107 ASN A N 1
ATOM 854 C CA . ASN A 1 107 ? -0.169 23.552 8.862 1.00 88.62 107 ASN A CA 1
ATOM 855 C C . ASN A 1 107 ? -1.254 22.458 8.835 1.00 88.62 107 ASN A C 1
ATOM 857 O O . ASN A 1 107 ? -2.173 22.472 9.652 1.00 88.62 107 ASN A O 1
ATOM 861 N N . ARG A 1 108 ? -1.152 21.493 7.916 1.00 88.31 108 ARG A N 1
ATOM 862 C CA . ARG A 1 108 ? -2.003 20.302 7.862 1.00 88.31 108 ARG A CA 1
ATOM 863 C C . ARG A 1 108 ? -1.151 19.056 8.055 1.00 88.31 108 ARG A C 1
ATOM 865 O O . ARG A 1 108 ? -0.062 18.957 7.492 1.00 88.31 108 ARG A O 1
ATOM 872 N N . THR A 1 109 ? -1.649 18.113 8.846 1.00 88.56 109 THR A N 1
ATOM 873 C CA . THR A 1 109 ? -0.994 16.820 9.062 1.00 88.56 109 THR A CA 1
ATOM 874 C C . THR A 1 109 ? -1.530 15.797 8.073 1.00 88.56 109 THR A C 1
ATOM 876 O O . THR A 1 109 ? -2.740 15.597 7.971 1.00 88.56 109 THR A O 1
ATOM 879 N N . TYR A 1 110 ? -0.617 15.135 7.373 1.00 88.44 110 TYR A N 1
ATOM 880 C CA . TYR A 1 110 ? -0.897 14.092 6.397 1.00 88.44 110 TYR A CA 1
ATOM 881 C C . TYR A 1 110 ? -0.289 12.781 6.872 1.00 88.44 110 TYR A C 1
ATOM 883 O O . TYR A 1 110 ? 0.874 12.745 7.272 1.00 88.44 110 TYR A O 1
ATOM 891 N N . SER A 1 111 ? -1.066 11.708 6.795 1.00 91.25 111 SER A N 1
ATOM 892 C CA . SER A 1 111 ? -0.613 10.356 7.110 1.00 91.25 111 SER A CA 1
ATOM 893 C C . SER A 1 111 ? -0.246 9.650 5.810 1.00 91.25 111 SER A C 1
ATOM 895 O O . SER A 1 111 ? -1.094 9.513 4.932 1.00 91.25 111 SER A O 1
ATOM 897 N N . ASN A 1 112 ? 1.005 9.218 5.676 1.00 91.94 112 ASN A N 1
ATOM 898 C CA . ASN A 1 112 ? 1.504 8.561 4.470 1.00 91.94 112 ASN A CA 1
ATOM 899 C C . ASN A 1 112 ? 1.948 7.136 4.783 1.00 91.94 112 ASN A C 1
ATOM 901 O O . ASN A 1 112 ? 2.692 6.916 5.742 1.00 91.94 112 ASN A O 1
ATOM 905 N N . VAL A 1 113 ? 1.549 6.189 3.935 1.00 93.62 113 VAL A N 1
ATOM 906 C CA . VAL A 1 113 ? 2.110 4.836 3.936 1.00 93.62 113 VAL A CA 1
ATOM 907 C C . VAL A 1 113 ? 3.531 4.911 3.384 1.00 93.62 113 VAL A C 1
ATOM 909 O O . VAL A 1 113 ? 3.731 5.258 2.223 1.00 93.62 113 VAL A O 1
ATOM 912 N N . VAL A 1 114 ? 4.522 4.618 4.224 1.00 91.62 114 VAL A N 1
ATOM 913 C CA . VAL A 1 114 ? 5.948 4.719 3.860 1.00 91.62 114 VAL A CA 1
ATOM 914 C C . VAL A 1 114 ? 6.595 3.369 3.598 1.00 91.62 114 VAL A C 1
ATOM 916 O O . VAL A 1 114 ? 7.608 3.304 2.910 1.00 91.62 114 VAL A O 1
ATOM 919 N N . GLN A 1 115 ? 6.037 2.299 4.158 1.00 92.44 115 GLN A N 1
ATOM 920 C CA . GLN A 1 115 ? 6.567 0.955 3.998 1.00 92.44 115 GLN A CA 1
ATOM 921 C C . GLN A 1 115 ? 5.433 -0.060 4.048 1.00 92.44 115 GLN A C 1
ATOM 923 O O . GLN A 1 115 ? 4.515 0.064 4.863 1.00 92.44 115 GLN A O 1
ATOM 928 N N . LEU A 1 116 ? 5.557 -1.071 3.195 1.00 94.38 116 LEU A N 1
ATOM 929 C CA . LEU A 1 116 ? 4.671 -2.216 3.116 1.00 94.38 116 LEU A CA 1
ATOM 930 C C . LEU A 1 116 ? 5.526 -3.476 3.08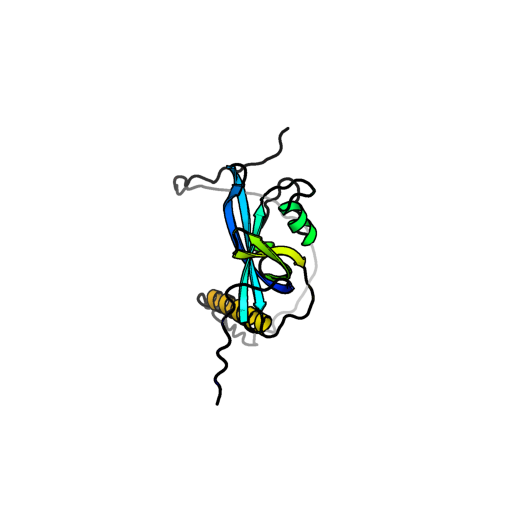2 1.00 94.38 116 LEU A C 1
ATOM 932 O O . LEU A 1 116 ? 6.390 -3.604 2.217 1.00 94.38 116 LEU A O 1
ATOM 936 N N . VAL A 1 117 ? 5.310 -4.382 4.030 1.00 95.00 117 VAL A N 1
ATOM 937 C CA . VAL A 1 117 ? 5.987 -5.685 4.059 1.00 95.00 117 VAL A CA 1
ATOM 938 C C . VAL A 1 117 ? 4.958 -6.794 4.254 1.00 95.00 117 VAL A C 1
ATOM 940 O O . VAL A 1 117 ? 3.967 -6.562 4.950 1.00 95.00 117 VAL A O 1
ATOM 943 N N . PRO A 1 118 ? 5.158 -7.990 3.678 1.00 95.00 118 PRO A N 1
ATOM 944 C CA . PRO A 1 118 ? 4.359 -9.158 4.012 1.00 95.00 118 PRO A CA 1
ATOM 945 C C . PRO A 1 118 ? 4.363 -9.398 5.522 1.00 95.00 118 PRO A C 1
ATOM 947 O O . PRO A 1 118 ? 5.399 -9.264 6.175 1.00 95.00 118 PRO A O 1
ATOM 950 N N . SER A 1 119 ? 3.208 -9.755 6.073 1.00 93.25 119 SER A N 1
ATOM 951 C CA . SER A 1 119 ? 3.080 -10.133 7.480 1.00 93.25 119 SER A CA 1
ATOM 952 C C . SER A 1 119 ? 2.384 -11.481 7.599 1.00 93.25 119 SER A C 1
ATOM 954 O O . SER A 1 119 ? 1.421 -11.757 6.886 1.00 93.25 119 SER A O 1
ATOM 956 N N . SER A 1 120 ? 2.886 -12.307 8.514 1.00 89.81 120 SER A N 1
ATOM 957 C CA . SER A 1 120 ? 2.286 -13.577 8.930 1.00 89.81 120 SER A CA 1
ATOM 958 C C . SER A 1 120 ? 1.721 -13.507 10.353 1.00 89.81 120 SER A C 1
ATOM 960 O O . SER A 1 120 ? 1.503 -14.542 10.977 1.00 89.81 120 SER A O 1
ATOM 962 N N . GLU A 1 121 ? 1.570 -12.300 10.904 1.00 89.25 121 GLU A N 1
ATOM 963 C CA . GLU A 1 121 ? 1.010 -12.092 12.242 1.00 89.25 121 GLU A CA 1
ATOM 964 C C . GLU A 1 121 ? -0.479 -12.469 12.280 1.00 89.25 121 GLU A C 1
ATOM 966 O O . GLU A 1 121 ? -1.134 -12.606 11.249 1.00 89.25 121 GLU A O 1
ATOM 971 N N . GLU A 1 122 ? -1.051 -12.654 13.465 1.00 88.06 122 GLU A N 1
ATOM 972 C CA . GLU A 1 122 ? -2.484 -12.931 13.562 1.00 88.06 122 GLU A CA 1
ATOM 973 C C . GLU A 1 122 ? -3.297 -11.681 13.188 1.00 88.06 122 GLU A C 1
ATOM 975 O O . GLU A 1 122 ? -3.019 -10.573 13.653 1.00 88.06 122 GLU A O 1
ATOM 980 N N . LEU A 1 123 ? -4.307 -11.848 12.327 1.00 89.12 123 LEU A N 1
ATOM 981 C CA . LEU A 1 123 ? -5.178 -10.744 11.933 1.00 89.12 123 LEU A CA 1
ATOM 982 C C . LEU A 1 123 ? -6.037 -10.287 13.123 1.00 89.12 123 LEU A C 1
ATOM 984 O O . LEU A 1 123 ? -6.704 -11.117 13.748 1.00 89.12 123 LEU A O 1
ATOM 988 N N . PRO A 1 124 ? -6.124 -8.972 13.387 1.00 89.19 124 PRO A N 1
ATOM 989 C CA . PRO A 1 124 ? -7.094 -8.422 14.325 1.00 89.19 124 PRO A CA 1
ATOM 990 C C . PRO A 1 124 ? -8.522 -8.872 13.994 1.00 89.19 124 PRO A C 1
ATOM 992 O O . PRO A 1 124 ? -8.878 -9.043 12.823 1.00 89.19 124 PRO A O 1
ATOM 995 N N . LYS A 1 125 ? -9.356 -9.044 15.025 1.00 86.94 125 LYS A N 1
ATOM 996 C CA . LYS A 1 125 ? -10.715 -9.603 14.897 1.00 86.94 125 LYS A CA 1
ATOM 997 C C . LYS A 1 125 ? -11.559 -8.861 13.861 1.00 86.94 125 LYS A C 1
ATOM 999 O O . LYS A 1 125 ? -12.299 -9.491 13.110 1.00 86.94 125 LYS A O 1
ATOM 1004 N N . GLU A 1 126 ? -11.431 -7.540 13.810 1.00 87.56 126 GLU A N 1
ATOM 1005 C CA . GLU A 1 126 ? -12.142 -6.660 12.887 1.00 8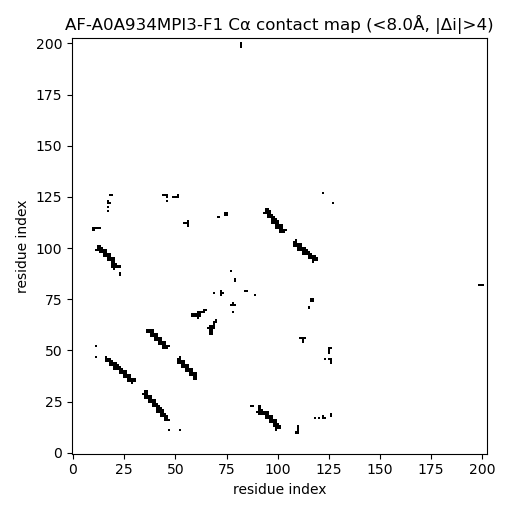7.56 126 GLU A CA 1
ATOM 1006 C C . GLU A 1 126 ? -11.759 -6.949 11.430 1.00 87.56 126 GLU A C 1
ATOM 1008 O O . GLU A 1 126 ? -12.633 -7.091 10.574 1.00 87.56 126 GLU A O 1
ATOM 1013 N N . LEU A 1 127 ? -10.460 -7.101 11.151 1.00 87.44 127 LEU A N 1
ATOM 1014 C CA . LEU A 1 127 ? -9.965 -7.453 9.818 1.00 87.44 127 LEU A CA 1
ATOM 1015 C C . LEU A 1 127 ? -10.332 -8.881 9.429 1.00 87.44 127 LEU A C 1
ATOM 1017 O O . LEU A 1 127 ? -10.647 -9.140 8.270 1.00 87.44 127 LEU A O 1
ATOM 1021 N N . LEU A 1 128 ? -10.311 -9.808 10.385 1.00 87.12 128 LEU A N 1
ATOM 1022 C CA . LEU A 1 128 ? -10.674 -11.199 10.147 1.00 87.12 128 LEU A CA 1
ATOM 1023 C C . LEU A 1 128 ? -12.163 -11.331 9.795 1.00 87.12 128 LEU A C 1
ATOM 1025 O O . LEU A 1 128 ? -12.513 -12.053 8.862 1.00 87.12 128 LEU A O 1
ATOM 1029 N N . ALA A 1 129 ? -13.036 -10.599 10.493 1.00 85.69 129 ALA A N 1
ATOM 1030 C CA . ALA A 1 129 ? -14.458 -10.525 10.164 1.00 85.69 129 ALA A CA 1
ATOM 1031 C C . ALA A 1 129 ? -14.687 -9.907 8.776 1.00 85.69 129 ALA A C 1
ATOM 1033 O O . ALA A 1 129 ? -15.443 -10.457 7.974 1.00 85.69 129 ALA A O 1
ATOM 1034 N N . TRP A 1 130 ? -13.985 -8.813 8.466 1.00 87.56 130 TRP A N 1
ATOM 1035 C CA . TRP A 1 130 ?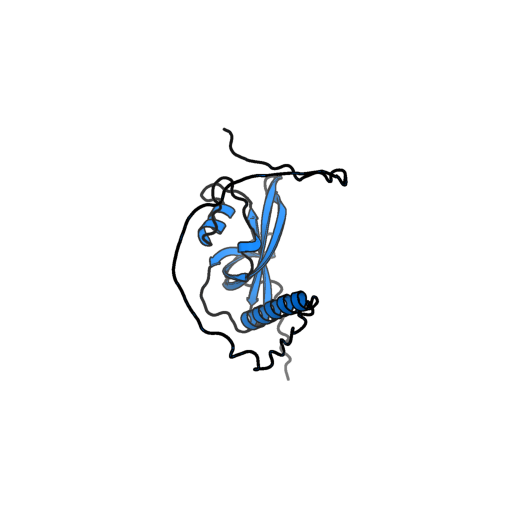 -14.043 -8.174 7.151 1.00 87.56 130 TRP A CA 1
ATOM 1036 C C . TRP A 1 130 ? -13.582 -9.105 6.024 1.00 87.56 130 TRP A C 1
ATOM 1038 O O . TRP A 1 130 ? -14.266 -9.221 5.007 1.00 87.56 130 TRP A O 1
ATOM 1048 N N . LYS A 1 131 ? -12.471 -9.826 6.223 1.00 85.44 131 LYS A N 1
ATOM 1049 C CA . LYS A 1 131 ? -11.941 -10.791 5.251 1.00 85.44 131 LYS A CA 1
ATOM 1050 C C . LYS A 1 131 ? -12.961 -11.895 4.960 1.00 85.44 131 LYS A C 1
ATOM 1052 O O . LYS A 1 131 ? -13.273 -12.133 3.797 1.00 85.44 131 LYS A O 1
ATOM 1057 N N . LYS A 1 132 ? -13.556 -12.482 6.006 1.00 85.44 132 LYS A N 1
ATOM 1058 C CA . LYS A 1 132 ? -14.611 -13.503 5.869 1.00 85.44 132 LYS A CA 1
ATOM 1059 C C . LYS A 1 132 ? -15.835 -12.989 5.109 1.00 85.44 132 LYS A C 1
ATOM 1061 O O . LYS A 1 132 ? -16.366 -13.702 4.266 1.00 85.44 132 LYS A O 1
ATOM 1066 N N . GLN A 1 133 ? -16.274 -11.756 5.378 1.00 83.62 133 GLN A N 1
ATOM 1067 C CA . GLN A 1 133 ? -17.405 -11.144 4.671 1.00 83.62 133 GLN A CA 1
ATOM 1068 C C . GLN A 1 133 ? -17.104 -10.912 3.180 1.00 83.62 133 GLN A C 1
ATOM 1070 O O . GLN A 1 133 ? -17.982 -11.066 2.329 1.00 83.62 133 GLN A O 1
ATOM 1075 N N . ARG A 1 134 ? -15.867 -10.529 2.846 1.00 81.12 134 ARG A N 1
ATOM 1076 C CA . ARG A 1 134 ? -15.414 -10.375 1.456 1.00 81.12 134 ARG A CA 1
ATOM 1077 C C . ARG A 1 134 ? -15.409 -11.718 0.726 1.00 81.12 134 ARG A C 1
ATOM 1079 O O . ARG A 1 134 ? -15.970 -11.803 -0.360 1.00 81.12 134 ARG A O 1
ATOM 1086 N N . GLU A 1 135 ? -14.835 -12.753 1.331 1.00 79.75 135 GLU A N 1
ATOM 1087 C CA . GLU A 1 135 ? -14.777 -14.108 0.759 1.00 79.75 135 GLU A CA 1
ATOM 1088 C C . GLU A 1 135 ? -16.178 -14.695 0.524 1.00 79.75 135 GLU A C 1
ATOM 1090 O O . GLU A 1 135 ? -16.449 -15.250 -0.544 1.00 79.75 135 GLU A O 1
ATOM 1095 N N . SER A 1 136 ? -17.102 -14.509 1.474 1.00 74.69 136 SER A N 1
ATOM 1096 C CA . SER A 1 136 ? -18.485 -14.969 1.315 1.00 74.69 136 SER A CA 1
ATOM 1097 C C . SER A 1 136 ? -19.235 -14.216 0.214 1.00 74.69 136 SER A C 1
ATOM 1099 O O . SER A 1 136 ? -20.000 -14.828 -0.525 1.00 74.69 136 SER A O 1
ATOM 1101 N N . SER A 1 137 ? -18.989 -12.911 0.055 1.00 73.69 137 SER A N 1
ATOM 1102 C CA . SER A 1 137 ? -19.616 -12.100 -1.003 1.00 73.69 137 SER A CA 1
ATOM 1103 C C . SER A 1 137 ? -19.134 -12.500 -2.401 1.00 73.69 137 SER A C 1
ATOM 1105 O O . SER A 1 137 ? -19.927 -12.534 -3.340 1.00 73.69 137 SER A O 1
ATOM 1107 N N . VAL A 1 138 ? -17.845 -12.831 -2.541 1.00 67.69 138 VAL A N 1
ATOM 1108 C CA . VAL A 1 138 ? -17.280 -13.337 -3.804 1.00 67.69 138 VAL A CA 1
ATOM 1109 C C . VAL A 1 138 ? -17.865 -14.711 -4.137 1.00 67.69 138 VAL A C 1
ATOM 1111 O O . VAL A 1 138 ? -18.327 -14.913 -5.255 1.00 67.69 138 VAL A O 1
ATOM 1114 N N . SER A 1 139 ? -17.935 -15.613 -3.153 1.00 61.97 139 SER A N 1
ATOM 1115 C CA . SER A 1 139 ? -18.494 -16.962 -3.338 1.00 61.97 139 SER A CA 1
ATOM 1116 C C . SER A 1 139 ? -19.982 -16.921 -3.711 1.00 61.97 139 SER A C 1
ATOM 1118 O O . SER A 1 139 ? -20.414 -17.596 -4.640 1.00 61.97 139 SER A O 1
ATOM 1120 N N . ALA A 1 140 ? -20.765 -16.062 -3.048 1.00 61.28 140 ALA A N 1
ATOM 1121 C CA . ALA A 1 140 ? -22.180 -15.872 -3.360 1.00 61.28 140 ALA A CA 1
ATOM 1122 C C . ALA A 1 140 ? -22.406 -15.281 -4.759 1.00 61.28 140 ALA A C 1
ATOM 1124 O O . ALA A 1 140 ? -23.411 -15.585 -5.385 1.00 61.28 140 ALA A O 1
ATOM 1125 N N . SER A 1 141 ? -21.476 -14.462 -5.264 1.00 57.69 141 SER A N 1
ATOM 1126 C CA . SER A 1 141 ? -21.561 -13.891 -6.616 1.00 57.69 141 SER A CA 1
ATOM 1127 C C . SER A 1 141 ? -21.239 -14.914 -7.711 1.00 57.69 141 SER A C 1
ATOM 1129 O O . SER A 1 141 ? -21.748 -14.789 -8.821 1.00 57.69 141 SER A O 1
ATOM 1131 N N . GLN A 1 142 ? -20.417 -15.926 -7.410 1.00 54.91 142 GLN A N 1
ATOM 1132 C CA . GLN A 1 142 ? -20.122 -17.035 -8.326 1.00 54.91 142 GLN A CA 1
ATOM 1133 C C . GLN A 1 142 ? -21.269 -18.060 -8.386 1.00 54.91 142 GLN A C 1
ATOM 1135 O O . GLN A 1 142 ? -21.527 -18.596 -9.454 1.00 54.91 142 GLN A O 1
ATOM 1140 N N . SER A 1 143 ? -22.006 -18.257 -7.286 1.00 50.72 143 SER A N 1
ATOM 1141 C CA . SER A 1 143 ? -23.163 -19.173 -7.190 1.00 50.72 143 SER A CA 1
ATOM 1142 C C . SER A 1 143 ? -24.477 -18.607 -7.761 1.00 50.72 143 SER A C 1
ATOM 1144 O O . SER A 1 143 ? -25.481 -19.298 -7.805 1.00 50.72 143 SER A O 1
ATOM 1146 N N . ILE A 1 144 ? -24.513 -17.362 -8.257 1.00 51.84 144 ILE A N 1
ATOM 1147 C CA . ILE A 1 144 ? -25.700 -16.867 -8.998 1.00 51.84 144 ILE A CA 1
ATOM 1148 C C . ILE A 1 144 ? -25.825 -17.575 -10.363 1.00 51.84 144 ILE A C 1
ATOM 1150 O O . ILE A 1 144 ? -26.891 -17.575 -10.974 1.00 51.84 144 ILE A O 1
ATOM 1154 N N . PHE A 1 145 ? -24.738 -18.192 -10.828 1.00 47.38 145 PHE A N 1
ATOM 1155 C CA . PHE A 1 145 ? -24.737 -19.145 -11.926 1.00 47.38 145 PHE A CA 1
ATOM 1156 C C . PHE A 1 145 ? -24.643 -20.550 -11.331 1.00 47.38 145 PHE A C 1
ATOM 1158 O O . PHE A 1 145 ? -23.598 -21.189 -11.403 1.00 47.38 145 PHE A O 1
ATOM 1165 N N . ASP A 1 146 ? -25.714 -21.002 -10.683 1.00 48.91 146 ASP A N 1
ATOM 1166 C CA . ASP A 1 146 ? -25.890 -22.432 -10.467 1.00 48.91 146 ASP A CA 1
ATOM 1167 C C . ASP A 1 146 ? -26.079 -23.055 -11.860 1.00 48.91 146 ASP A C 1
ATOM 1169 O O . ASP A 1 146 ? -27.137 -22.934 -12.481 1.00 48.91 146 ASP A O 1
ATOM 1173 N N . ASP A 1 147 ? -25.005 -23.652 -12.380 1.00 52.41 147 ASP A N 1
ATOM 1174 C CA . ASP A 1 147 ? -25.120 -24.737 -13.342 1.00 52.41 147 ASP A CA 1
ATOM 1175 C C . ASP A 1 147 ? -25.969 -25.812 -12.652 1.00 52.41 147 ASP A C 1
ATOM 1177 O O . ASP A 1 147 ? -25.582 -26.362 -11.618 1.00 52.41 147 ASP A O 1
ATOM 1181 N N . GLU A 1 148 ? -27.162 -26.064 -13.189 1.00 46.31 148 GLU A N 1
ATOM 1182 C CA . GLU A 1 148 ? -27.929 -27.266 -12.884 1.00 46.31 148 GLU A CA 1
ATOM 1183 C C . GLU A 1 148 ? -27.066 -28.471 -13.293 1.00 46.31 148 GLU A C 1
ATOM 1185 O O . GLU A 1 148 ? -27.130 -28.950 -14.424 1.00 46.31 148 GLU A O 1
ATOM 1190 N N . GLU A 1 149 ? -26.216 -28.960 -12.388 1.00 45.88 149 GLU A N 1
ATOM 1191 C CA . GLU A 1 149 ? -25.745 -30.337 -12.462 1.00 45.88 149 GLU A CA 1
ATOM 1192 C C . GLU A 1 149 ? -26.974 -31.217 -12.220 1.00 45.88 149 GLU A C 1
ATOM 1194 O O . GLU A 1 149 ? -27.393 -31.462 -11.087 1.00 45.88 149 GLU A O 1
ATOM 1199 N N . GLU A 1 150 ? -27.603 -31.645 -13.316 1.00 43.41 150 GLU A N 1
ATOM 1200 C CA . GLU A 1 150 ? -28.523 -32.772 -13.311 1.00 43.41 150 GLU A CA 1
ATOM 1201 C C . GLU A 1 150 ? -27.808 -33.950 -12.634 1.00 43.41 150 GLU A C 1
ATOM 1203 O O . GLU A 1 150 ? -26.825 -34.488 -13.148 1.00 43.41 150 GLU A O 1
ATOM 1208 N N . GLU A 1 151 ? -28.298 -34.356 -11.460 1.00 41.81 151 GLU A N 1
ATOM 1209 C CA . GLU A 1 151 ? -27.952 -35.641 -10.867 1.00 41.81 151 GLU A CA 1
ATOM 1210 C C . GLU A 1 151 ? -28.374 -36.746 -11.848 1.00 41.81 151 GLU A C 1
ATOM 1212 O O . GLU A 1 151 ? -29.524 -37.196 -11.867 1.00 41.81 151 GLU A O 1
ATOM 1217 N N . GLU A 1 152 ? -27.434 -37.208 -12.674 1.00 39.62 152 GLU A N 1
ATOM 1218 C CA . GLU A 1 152 ? -27.585 -38.427 -13.456 1.00 39.62 152 GLU A CA 1
ATOM 1219 C C . GLU A 1 152 ? -27.580 -39.608 -12.472 1.00 39.62 152 GLU A C 1
ATOM 1221 O O . GLU A 1 152 ? -26.566 -40.233 -12.161 1.00 39.62 152 GLU A O 1
ATOM 1226 N N . THR A 1 153 ? -28.753 -39.888 -11.906 1.00 35.44 153 THR A N 1
ATOM 1227 C CA . THR A 1 153 ? -29.005 -41.085 -11.109 1.00 35.44 153 THR A CA 1
ATOM 1228 C C . THR A 1 153 ? -28.937 -42.301 -12.029 1.00 35.44 153 THR A C 1
ATOM 1230 O O . THR A 1 153 ? -29.934 -42.774 -12.576 1.00 35.44 153 THR A O 1
ATOM 1233 N N . THR A 1 154 ? -27.736 -42.853 -12.202 1.00 34.50 154 THR A N 1
ATOM 1234 C CA . THR A 1 154 ? -27.557 -44.172 -12.808 1.00 34.50 154 THR A CA 1
ATOM 1235 C C . THR A 1 154 ? -28.162 -45.230 -11.883 1.00 34.50 154 THR A C 1
ATOM 1237 O O . THR A 1 154 ? -27.499 -45.775 -10.999 1.00 34.50 154 THR A O 1
ATOM 1240 N N . ASN A 1 155 ? -29.444 -45.531 -12.093 1.00 37.53 155 ASN A N 1
ATOM 1241 C CA . ASN A 1 155 ? -30.093 -46.754 -11.631 1.00 37.53 155 ASN A CA 1
ATOM 1242 C C . ASN A 1 155 ? -29.472 -47.949 -12.371 1.00 37.53 155 ASN A C 1
ATOM 1244 O O . ASN A 1 155 ? -29.984 -48.397 -13.396 1.00 37.53 155 ASN A O 1
ATOM 1248 N N . ILE A 1 156 ? -28.361 -48.475 -11.859 1.00 40.12 156 ILE A N 1
ATOM 1249 C CA . ILE A 1 156 ? -27.817 -49.754 -12.321 1.00 40.12 156 ILE A CA 1
ATOM 1250 C C . ILE A 1 156 ? -28.452 -50.853 -11.468 1.00 40.12 156 ILE A C 1
ATOM 1252 O O . ILE A 1 156 ? -28.115 -51.044 -10.301 1.00 40.12 156 ILE A O 1
ATOM 1256 N N . SER A 1 157 ? -29.424 -51.547 -12.063 1.00 35.09 157 SER A N 1
ATOM 1257 C CA . SER A 1 157 ? -30.046 -52.751 -11.508 1.00 35.09 157 SER A CA 1
ATOM 1258 C C . SER A 1 157 ? -29.059 -53.936 -11.567 1.00 35.09 157 SER A C 1
ATOM 1260 O O . SER A 1 157 ? -28.342 -54.074 -12.560 1.00 35.09 157 SER A O 1
ATOM 1262 N N . PRO A 1 158 ? -28.983 -54.803 -10.540 1.00 40.72 158 PRO A N 1
ATOM 1263 C CA . PRO A 1 158 ? -27.858 -55.717 -10.336 1.00 40.72 158 PRO A CA 1
ATOM 1264 C C . PRO A 1 158 ? -28.044 -57.080 -11.026 1.00 40.72 158 PRO A C 1
ATOM 1266 O O . PRO A 1 158 ? -27.979 -58.106 -10.353 1.00 40.72 158 PRO A O 1
ATOM 1269 N N . ASN A 1 159 ? -28.307 -57.125 -12.339 1.00 43.06 159 ASN A N 1
ATOM 1270 C CA . ASN A 1 159 ? -28.770 -58.377 -12.959 1.00 43.06 159 ASN A CA 1
ATOM 1271 C C . ASN A 1 159 ? -28.188 -58.772 -14.326 1.00 43.06 159 ASN A C 1
ATOM 1273 O O . ASN A 1 159 ? -28.872 -59.456 -15.074 1.00 43.06 159 ASN A O 1
ATOM 1277 N N . ASP A 1 160 ? -26.927 -58.445 -14.622 1.00 36.53 160 ASP A N 1
ATOM 1278 C CA . ASP A 1 160 ? -26.211 -59.022 -15.781 1.00 36.53 160 ASP A CA 1
ATOM 1279 C C . ASP A 1 160 ? -24.802 -59.530 -15.414 1.00 36.53 160 ASP A C 1
ATOM 1281 O O . ASP A 1 160 ? -23.829 -59.399 -16.160 1.00 36.53 160 ASP A O 1
ATOM 1285 N N . LEU A 1 161 ? -24.686 -60.153 -14.236 1.00 42.19 161 LEU A N 1
ATOM 1286 C CA . LEU A 1 161 ? -23.645 -61.148 -13.992 1.00 42.19 161 LEU A CA 1
ATOM 1287 C C . LEU A 1 161 ? -24.157 -62.511 -14.486 1.00 42.19 161 LEU A C 1
ATOM 1289 O O . LEU A 1 161 ? -25.251 -62.925 -14.126 1.00 42.19 161 LEU A O 1
ATOM 1293 N N . GLU A 1 162 ? -23.299 -63.221 -15.221 1.00 36.97 162 GLU A N 1
ATOM 1294 C CA . GLU A 1 162 ? -23.396 -64.641 -15.611 1.00 36.97 162 GLU A CA 1
ATOM 1295 C C . GLU A 1 162 ? -24.004 -64.982 -16.983 1.00 36.97 162 GLU A C 1
ATOM 1297 O O . GLU A 1 162 ? -25.125 -65.463 -17.110 1.00 36.97 162 GLU A O 1
ATOM 1302 N N . ARG A 1 163 ? -23.160 -64.882 -18.016 1.00 33.12 163 ARG A N 1
ATOM 1303 C CA . ARG A 1 163 ? -22.916 -65.877 -19.092 1.00 33.12 163 ARG A CA 1
ATOM 1304 C C . ARG A 1 163 ? -21.934 -65.196 -20.051 1.00 33.12 163 ARG A C 1
ATOM 1306 O O . ARG A 1 163 ? -22.212 -64.118 -20.540 1.00 33.12 163 ARG A O 1
ATOM 1313 N N . THR A 1 164 ? -20.723 -65.672 -20.305 1.00 35.50 164 THR A N 1
ATOM 1314 C CA . THR A 1 164 ? -20.331 -67.048 -20.602 1.00 35.50 164 THR A CA 1
ATOM 1315 C C . THR A 1 164 ? -18.810 -67.134 -20.458 1.00 35.50 164 THR A C 1
ATOM 1317 O O . THR A 1 164 ? -18.078 -66.354 -21.062 1.00 35.50 164 THR A O 1
ATOM 1320 N N . LYS A 1 165 ? -18.334 -68.086 -19.651 1.00 35.59 165 LYS A N 1
ATOM 1321 C CA . LYS A 1 165 ? -16.955 -68.585 -19.700 1.00 35.59 165 LYS A CA 1
ATOM 1322 C C . LYS A 1 165 ? -16.769 -69.386 -20.989 1.00 35.59 165 LYS A C 1
ATOM 1324 O O . LYS A 1 165 ? -17.627 -70.225 -21.247 1.00 35.59 165 LYS A O 1
ATOM 1329 N N . GLN A 1 166 ? -15.644 -69.186 -21.679 1.00 32.72 166 GLN A N 1
ATOM 1330 C CA . GLN A 1 166 ? -14.721 -70.202 -22.240 1.00 32.72 166 GLN A CA 1
ATOM 1331 C C . GLN A 1 166 ? -13.836 -69.542 -23.319 1.00 32.72 166 GLN A C 1
ATOM 1333 O O . GLN A 1 166 ? -14.368 -68.991 -24.272 1.00 32.72 166 GLN A O 1
ATOM 1338 N N . THR A 1 167 ? -12.538 -69.346 -23.010 1.00 27.70 167 THR A N 1
ATOM 1339 C CA . THR A 1 167 ? -11.341 -69.969 -23.660 1.00 27.70 167 THR A CA 1
ATOM 1340 C C . THR A 1 167 ? -11.140 -69.541 -25.122 1.00 27.70 167 THR A C 1
ATOM 1342 O O . THR A 1 167 ? -12.075 -69.599 -25.897 1.00 27.70 167 THR A O 1
ATOM 1345 N N . GLU A 1 168 ? -9.980 -69.121 -25.623 1.00 33.94 168 GLU A N 1
ATOM 1346 C CA . GLU A 1 168 ? -8.579 -69.323 -25.244 1.00 33.94 168 GLU A CA 1
ATOM 1347 C C . GLU A 1 168 ? -7.695 -68.396 -26.114 1.00 33.94 168 GLU A C 1
ATOM 1349 O O . GLU A 1 168 ? -8.117 -67.958 -27.177 1.00 33.94 168 GLU A O 1
ATOM 1354 N N . ALA A 1 169 ? -6.478 -68.143 -25.629 1.00 27.88 169 ALA A N 1
ATOM 1355 C CA . ALA A 1 169 ? -5.213 -67.887 -26.332 1.00 27.88 169 ALA A CA 1
ATOM 1356 C C . ALA A 1 169 ? -5.126 -67.092 -27.669 1.00 27.88 169 ALA A C 1
ATOM 1358 O O . ALA A 1 169 ? -5.544 -67.546 -28.726 1.00 27.88 169 ALA A O 1
ATOM 1359 N N . ALA A 1 170 ? -4.282 -66.051 -27.580 1.00 30.00 170 ALA A N 1
ATOM 1360 C CA . ALA A 1 170 ? -3.146 -65.735 -28.463 1.00 30.00 170 ALA A CA 1
ATOM 1361 C C . ALA A 1 170 ? -3.330 -64.922 -29.770 1.00 30.00 170 ALA A C 1
ATOM 1363 O O . ALA A 1 170 ? -4.305 -65.041 -30.495 1.00 30.00 170 ALA A O 1
ATOM 1364 N N . GLU A 1 171 ? -2.255 -64.162 -30.037 1.00 34.84 171 GLU A N 1
ATOM 1365 C CA . GLU A 1 171 ? -1.808 -63.523 -31.292 1.00 34.84 171 GLU A CA 1
ATOM 1366 C C . GLU A 1 171 ? -2.233 -62.072 -31.598 1.00 34.84 171 GLU A C 1
ATOM 1368 O O . GLU A 1 171 ? -3.199 -61.760 -32.284 1.00 34.84 171 GLU A O 1
ATOM 1373 N N . ASP A 1 172 ? -1.438 -61.168 -31.024 1.00 31.12 172 ASP A N 1
ATOM 1374 C CA . ASP A 1 172 ? -0.542 -60.206 -31.687 1.00 31.12 172 ASP A CA 1
ATOM 1375 C C . ASP A 1 172 ? -0.561 -60.071 -33.238 1.00 31.12 172 ASP A C 1
ATOM 1377 O O . ASP A 1 172 ? -0.601 -61.052 -33.975 1.00 31.12 172 ASP A O 1
ATOM 1381 N N . ILE A 1 173 ? -0.301 -58.827 -33.682 1.00 32.12 173 ILE A N 1
ATOM 1382 C CA . ILE A 1 173 ? 0.159 -58.357 -35.014 1.00 32.12 173 ILE A CA 1
ATOM 1383 C C . ILE A 1 173 ? -0.874 -57.684 -35.960 1.00 32.12 173 ILE A C 1
ATOM 1385 O O . ILE A 1 173 ? -1.838 -58.266 -36.440 1.00 32.12 173 ILE A O 1
ATOM 1389 N N . ASN A 1 174 ? -0.474 -56.466 -36.369 1.00 29.06 174 ASN A N 1
ATOM 1390 C CA . ASN A 1 174 ? -0.790 -55.691 -37.584 1.00 29.06 174 ASN A CA 1
ATOM 1391 C C . ASN A 1 174 ? -2.047 -54.806 -37.637 1.00 29.06 174 ASN A C 1
ATOM 1393 O O . ASN A 1 174 ? -3.122 -55.237 -38.030 1.00 29.06 174 ASN A O 1
ATOM 1397 N N . ASN A 1 175 ? -1.829 -53.492 -37.483 1.00 30.91 175 ASN A N 1
ATOM 1398 C CA . ASN A 1 175 ? -2.675 -52.464 -38.092 1.00 30.91 175 ASN A CA 1
ATOM 1399 C C . ASN A 1 175 ? -1.848 -51.471 -38.934 1.00 30.91 175 ASN A C 1
ATOM 1401 O O . ASN A 1 175 ? -0.954 -50.780 -38.447 1.00 30.91 175 ASN A O 1
ATOM 1405 N N . LYS A 1 176 ? -2.209 -51.394 -40.215 1.00 29.47 176 LYS A N 1
ATOM 1406 C CA . LYS A 1 176 ? -1.990 -50.327 -41.213 1.00 29.47 176 LYS A CA 1
ATOM 1407 C C . LYS A 1 176 ? -3.178 -50.433 -42.200 1.00 29.47 176 LYS A C 1
ATOM 1409 O O . LYS A 1 176 ? -3.708 -51.537 -42.307 1.00 29.47 176 LYS A O 1
ATOM 1414 N N . PRO A 1 177 ? -3.503 -49.442 -43.060 1.00 44.22 177 PRO A N 1
ATOM 1415 C CA . PRO A 1 177 ? -3.239 -47.990 -43.058 1.00 44.22 177 PRO A CA 1
ATOM 1416 C C . PRO A 1 177 ? -4.487 -47.129 -43.476 1.00 44.22 177 PRO A C 1
ATOM 1418 O O . PRO A 1 177 ? -5.561 -47.662 -43.714 1.00 44.22 177 PRO A O 1
ATOM 1421 N N . HIS A 1 178 ? -4.274 -45.809 -43.663 1.00 31.88 178 HIS A N 1
ATOM 1422 C CA . HIS A 1 178 ? -5.014 -44.820 -44.503 1.00 31.88 178 HIS A CA 1
ATOM 1423 C C . HIS A 1 178 ? -6.209 -43.977 -43.959 1.00 31.88 178 HIS A C 1
ATOM 1425 O O . HIS A 1 178 ? -7.314 -44.465 -43.783 1.00 31.88 178 HIS A O 1
ATOM 1431 N N . GLN A 1 179 ? -5.937 -42.664 -43.753 1.00 31.80 179 GLN A N 1
ATOM 1432 C CA . GLN A 1 179 ? -6.474 -41.422 -44.406 1.00 31.80 179 GLN A CA 1
ATOM 1433 C C . GLN A 1 179 ? -7.778 -41.461 -45.261 1.00 31.80 179 GLN A C 1
ATOM 1435 O O . GLN A 1 179 ? -8.102 -42.530 -45.764 1.00 31.80 179 GLN A O 1
ATOM 1440 N N . PRO A 1 180 ? -8.373 -40.311 -45.711 1.00 44.16 180 PRO A N 1
ATOM 1441 C CA . PRO A 1 180 ? -8.394 -38.896 -45.245 1.00 44.16 180 PRO A CA 1
ATOM 1442 C C . PRO A 1 180 ? -9.804 -38.210 -45.363 1.00 44.16 180 PRO A C 1
ATOM 1444 O O . PRO A 1 180 ? -10.748 -38.817 -45.851 1.00 44.16 180 PRO A O 1
ATOM 1447 N N . THR A 1 181 ? -9.947 -36.919 -44.997 1.00 32.12 181 THR A N 1
ATOM 1448 C CA . THR A 1 181 ? -10.487 -35.785 -45.822 1.00 32.12 181 THR A CA 1
ATOM 1449 C C . THR A 1 181 ? -11.176 -34.661 -45.016 1.00 32.12 181 THR A C 1
ATOM 1451 O O . THR A 1 181 ? -12.005 -34.887 -44.147 1.00 32.12 181 THR A O 1
ATOM 1454 N N . ASN A 1 182 ? -10.815 -33.418 -45.359 1.00 35.75 182 ASN A N 1
ATOM 1455 C CA . ASN A 1 182 ? -11.463 -32.143 -44.998 1.00 35.75 182 ASN A CA 1
ATOM 1456 C C . ASN A 1 182 ? -12.631 -31.855 -45.979 1.00 35.75 182 ASN A C 1
ATOM 1458 O O . ASN A 1 182 ? -12.541 -32.316 -47.120 1.00 35.75 182 ASN A O 1
ATOM 1462 N N . PRO A 1 183 ? -13.650 -31.024 -45.640 1.00 45.22 183 PRO A N 1
ATOM 1463 C CA . PRO A 1 183 ? -13.568 -29.611 -46.062 1.00 45.22 183 PRO A CA 1
ATOM 1464 C C . PRO A 1 183 ? -14.269 -28.533 -45.188 1.00 45.22 183 PRO A C 1
ATOM 1466 O O . PRO A 1 183 ? -15.339 -28.711 -44.623 1.00 45.22 183 PRO A O 1
ATOM 1469 N N . LEU A 1 184 ? -13.634 -27.352 -45.210 1.00 32.78 184 LEU A N 1
ATOM 1470 C CA . LEU A 1 184 ? -14.103 -25.950 -45.131 1.00 32.78 184 LEU A CA 1
ATOM 1471 C C . LEU A 1 184 ? -15.613 -25.598 -45.022 1.00 32.78 184 LEU A C 1
ATOM 1473 O O . LEU A 1 184 ? -16.379 -25.904 -45.931 1.00 32.78 184 LEU A O 1
ATOM 1477 N N . ARG A 1 185 ? -15.936 -24.650 -44.112 1.00 33.28 185 ARG A N 1
ATOM 1478 C CA . ARG A 1 185 ? -16.464 -23.272 -44.389 1.00 33.28 185 ARG A CA 1
ATOM 1479 C C . ARG A 1 185 ? -16.667 -22.490 -43.071 1.00 33.28 185 ARG A C 1
ATOM 1481 O O . ARG A 1 185 ? -17.454 -22.887 -42.232 1.00 33.28 185 ARG A O 1
ATOM 1488 N N . LYS A 1 186 ? -15.838 -21.482 -42.763 1.00 32.59 186 LYS A N 1
ATOM 1489 C CA . LYS A 1 186 ? -16.043 -20.027 -42.985 1.00 32.59 186 LYS A CA 1
ATOM 1490 C C . LYS A 1 186 ? -17.385 -19.471 -42.472 1.00 32.59 186 LYS A C 1
ATOM 1492 O O . LYS A 1 186 ? -18.349 -19.459 -43.224 1.00 32.59 186 LYS A O 1
ATOM 1497 N N . ASN A 1 187 ? -17.353 -18.837 -41.296 1.00 33.94 187 ASN A N 1
ATOM 1498 C CA . ASN A 1 187 ? -18.106 -17.609 -41.042 1.00 33.94 187 ASN A CA 1
ATOM 1499 C C . ASN A 1 187 ? -17.148 -16.498 -40.601 1.00 33.94 187 ASN A C 1
ATOM 1501 O O . ASN A 1 187 ? -16.186 -16.712 -39.869 1.00 33.94 187 ASN A O 1
ATOM 1505 N N . ARG A 1 188 ? -17.377 -15.330 -41.192 1.00 31.89 188 ARG A N 1
ATOM 1506 C CA . ARG A 1 188 ? -16.503 -14.166 -41.280 1.00 31.89 188 ARG A CA 1
ATOM 1507 C C . ARG A 1 188 ? -17.046 -13.129 -40.301 1.00 31.89 188 ARG A C 1
ATOM 1509 O O . ARG A 1 188 ? -18.166 -12.673 -40.496 1.00 31.89 188 ARG A O 1
ATOM 1516 N N . ILE A 1 189 ? -16.265 -12.744 -39.297 1.00 38.53 189 ILE A N 1
ATOM 1517 C CA . ILE A 1 189 ? -16.514 -11.536 -38.503 1.00 38.53 189 ILE A CA 1
ATOM 1518 C C . ILE A 1 189 ? -15.263 -10.665 -38.637 1.00 38.53 189 ILE A C 1
ATOM 1520 O O . ILE A 1 189 ? -14.141 -11.122 -38.425 1.00 38.53 189 ILE A O 1
ATOM 1524 N N . SER A 1 190 ? -15.468 -9.441 -39.113 1.00 42.47 190 SER A N 1
ATOM 1525 C CA . SER A 1 190 ? -14.442 -8.415 -39.313 1.00 42.47 190 SER A CA 1
ATOM 1526 C C . SER A 1 190 ? -13.862 -7.934 -37.970 1.00 42.47 190 SER A C 1
ATOM 1528 O O . SER A 1 190 ? -14.518 -8.076 -36.940 1.00 42.47 190 SER A O 1
ATOM 1530 N N . PRO A 1 191 ? -12.639 -7.374 -37.950 1.00 36.78 191 PRO A N 1
ATOM 1531 C CA . PRO A 1 191 ? -11.795 -7.379 -36.764 1.00 36.78 191 PRO A CA 1
ATOM 1532 C C . PRO A 1 191 ? -12.110 -6.213 -35.822 1.00 36.78 191 PRO A C 1
ATOM 1534 O O . PRO A 1 191 ? -12.058 -5.048 -36.219 1.00 36.78 191 PRO A O 1
ATOM 1537 N N . ALA A 1 192 ? -12.336 -6.516 -34.544 1.00 39.88 192 ALA A N 1
ATOM 1538 C CA . ALA A 1 192 ? -12.035 -5.565 -33.482 1.00 39.88 192 ALA A CA 1
ATOM 1539 C C . ALA A 1 192 ? -10.508 -5.404 -33.423 1.00 39.88 192 ALA A C 1
ATOM 1541 O O . ALA A 1 192 ? -9.776 -6.394 -33.479 1.00 39.88 192 ALA A O 1
ATOM 1542 N N . LYS A 1 193 ? -10.021 -4.158 -33.371 1.00 38.81 193 LYS A N 1
ATOM 1543 C CA . LYS A 1 193 ? -8.592 -3.839 -33.240 1.00 38.81 193 LYS A CA 1
ATOM 1544 C C . LYS A 1 193 ? -8.000 -4.625 -32.068 1.00 38.81 193 LYS A C 1
ATOM 1546 O O . LYS A 1 193 ? -8.298 -4.341 -30.914 1.00 38.81 193 LYS A O 1
ATOM 1551 N N . SER A 1 194 ? -7.149 -5.589 -32.390 1.00 43.88 194 SER A N 1
ATOM 1552 C CA . SER A 1 194 ? -6.299 -6.292 -31.437 1.00 43.88 194 SER A CA 1
ATOM 1553 C C . SER A 1 194 ? -5.416 -5.282 -30.692 1.00 43.88 194 SER A C 1
ATOM 1555 O O . SER A 1 194 ? -4.815 -4.429 -31.359 1.00 43.88 194 SER A O 1
ATOM 1557 N N . PRO A 1 195 ? -5.280 -5.369 -29.357 1.00 43.00 195 PRO A N 1
ATOM 1558 C CA . PRO A 1 195 ? -4.278 -4.598 -28.634 1.00 43.00 195 PRO A CA 1
ATOM 1559 C C . PRO A 1 195 ? -2.904 -4.918 -29.225 1.00 43.00 195 PRO A C 1
ATOM 1561 O O . PRO A 1 195 ? -2.557 -6.085 -29.424 1.00 43.00 195 PRO A O 1
ATOM 1564 N N . GLN A 1 196 ? -2.141 -3.886 -29.581 1.00 44.88 196 GLN A N 1
ATOM 1565 C CA . GLN A 1 196 ? -0.797 -4.067 -30.112 1.00 44.88 196 GLN A CA 1
ATOM 1566 C C . GLN A 1 196 ? 0.074 -4.740 -29.047 1.00 44.88 196 GLN A C 1
ATOM 1568 O O . GLN A 1 196 ? 0.389 -4.132 -28.026 1.00 44.88 196 GLN A O 1
ATOM 1573 N N . LYS A 1 197 ? 0.482 -5.987 -29.315 1.00 40.16 197 LYS A N 1
ATOM 1574 C CA . LYS A 1 197 ? 1.566 -6.665 -28.600 1.00 40.16 197 LYS A CA 1
ATOM 1575 C C . LYS A 1 197 ? 2.812 -5.790 -28.674 1.00 40.16 197 LYS A C 1
ATOM 1577 O O . LYS A 1 197 ? 3.365 -5.591 -29.755 1.00 40.16 197 LYS A O 1
ATOM 1582 N N . LYS A 1 198 ? 3.259 -5.294 -27.529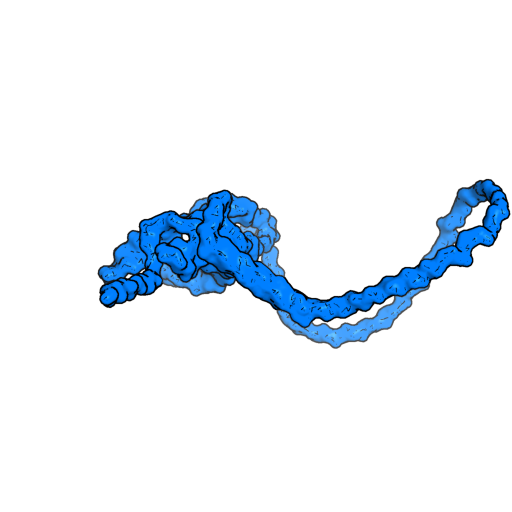 1.00 43.03 198 LYS A N 1
ATOM 1583 C CA . LYS A 1 198 ? 4.574 -4.686 -27.385 1.00 43.03 198 LYS A CA 1
ATOM 1584 C C . LYS A 1 198 ? 5.497 -5.706 -26.725 1.00 43.03 198 LYS A C 1
ATOM 1586 O O . LYS A 1 198 ? 5.434 -5.917 -25.524 1.00 43.03 198 LYS A O 1
ATOM 1591 N N . VAL A 1 199 ? 6.329 -6.346 -27.540 1.00 39.75 199 VAL A N 1
ATOM 1592 C CA . VAL A 1 199 ? 7.509 -7.086 -27.079 1.00 39.75 199 VAL A CA 1
ATOM 1593 C C . VAL A 1 199 ? 8.604 -6.046 -26.855 1.00 39.75 199 VAL A C 1
ATOM 1595 O O . VAL A 1 199 ? 8.924 -5.317 -27.794 1.00 39.75 199 VAL A O 1
ATOM 1598 N N . TRP A 1 200 ? 9.155 -5.939 -25.645 1.00 41.00 200 TRP A N 1
ATOM 1599 C CA . TRP A 1 200 ? 10.199 -4.953 -25.347 1.00 41.00 200 TRP A CA 1
ATOM 1600 C C . TRP A 1 200 ? 11.533 -5.613 -25.029 1.00 41.00 200 TRP A C 1
ATOM 1602 O O . TRP A 1 200 ? 11.783 -6.073 -23.927 1.00 41.00 200 TRP A O 1
ATOM 1612 N N . GLY A 1 201 ? 12.422 -5.591 -26.019 1.00 38.97 201 GLY A N 1
ATOM 1613 C CA . GLY A 1 201 ? 13.803 -6.029 -25.881 1.00 38.97 201 GLY A CA 1
ATOM 1614 C C . GLY A 1 201 ? 14.528 -5.996 -27.219 1.00 38.97 201 GLY A C 1
ATOM 1615 O O . GLY A 1 201 ? 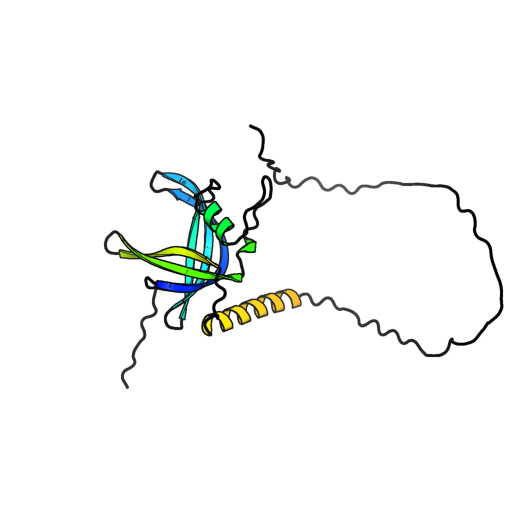14.787 -7.042 -27.803 1.00 38.97 201 GLY A O 1
ATOM 1616 N N . SER A 1 202 ? 14.853 -4.802 -27.715 1.00 32.97 202 SER A N 1
ATOM 1617 C CA . SER A 1 202 ? 15.936 -4.638 -28.686 1.00 32.97 202 SER A CA 1
ATOM 1618 C C . SER A 1 202 ? 16.652 -3.314 -28.428 1.00 32.97 202 SER A C 1
ATOM 1620 O O . SER A 1 202 ? 16.073 -2.265 -28.697 1.00 32.97 202 SER A O 1
ATOM 1622 N N . MET A 1 203 ? 17.867 -3.459 -27.885 1.00 34.75 203 MET A N 1
ATOM 1623 C CA . MET A 1 203 ? 19.016 -2.539 -27.798 1.00 34.75 203 MET A CA 1
ATOM 1624 C C . MET A 1 203 ? 18.758 -1.062 -27.490 1.00 34.75 203 MET A C 1
ATOM 1626 O O . MET A 1 203 ? 18.266 -0.332 -28.373 1.00 34.75 203 MET A O 1
#

pLDDT: mean 72.77, std 24.71, range [27.7, 96.69]

Sequence (203 aa):
MKMMVKAKLTRPPGDKYIGIINDWNIEDKTSQKGLQYQALLLSITIPVNGELMNVTQTVPLFWNPGDPMYVLCNTFGALPRFNEDFDCEFFIGKQVLVTIKENTYQNRTYSNVVQLVPSSEELPKELLAWKKQRESSVSASQSIFDDEEEEETTNISPNDLERTKQTEAAEDINNKPHQPTNPLRKNRISPAKSPQKKVWGSM

Mean predicted aligned error: 16.51 Å